Protein AF-A0A379BGL5-F1 (afdb_monomer)

InterPro domains:
  IPR001537 tRNA/rRNA methyltransferase, SpoU type [PF00588] (5-119)
  IPR004384 RNA methyltransferase TrmJ/LasT [PTHR42786] (6-168)
  IPR004384 RNA methyltransferase TrmJ/LasT [TIGR00050] (4-168)
  IPR029026 tRNA (guanine-N1-)-methyltransferase, N-terminal [G3DSA:3.40.1280.10] (1-139)
  IPR029028 Alpha/beta knot methyltransferases [SSF75217] (6-130)

Mean predicted aligned error: 10.42 Å

Structure (mmCIF, N/CA/C/O backbone):
data_AF-A0A379BGL5-F1
#
_entry.id   AF-A0A379BGL5-F1
#
loop_
_atom_site.group_PDB
_atom_site.id
_atom_site.type_symbol
_atom_site.label_atom_id
_atom_site.label_alt_id
_atom_site.label_comp_id
_atom_site.label_asym_id
_atom_site.label_entity_id
_atom_site.label_seq_id
_atom_site.pdbx_PDB_ins_code
_atom_site.Cartn_x
_atom_site.Cartn_y
_atom_site.Cartn_z
_atom_site.occupancy
_atom_site.B_iso_or_equiv
_atom_site.auth_seq_id
_atom_site.auth_comp_id
_atom_site.auth_asym_id
_atom_site.auth_atom_id
_atom_site.pdbx_PDB_model_num
ATOM 1 N N . MET A 1 1 ? -10.262 -3.778 29.803 1.00 35.12 1 MET A N 1
ATOM 2 C CA . MET A 1 1 ? -9.287 -2.687 30.013 1.00 35.12 1 MET A CA 1
ATOM 3 C C . MET A 1 1 ? -8.438 -2.575 28.755 1.00 35.12 1 MET A C 1
ATOM 5 O O . MET A 1 1 ? -7.648 -3.472 28.501 1.00 35.12 1 MET A O 1
ATOM 9 N N . HIS A 1 2 ? -8.678 -1.571 27.908 1.00 45.09 2 HIS A N 1
ATOM 10 C CA . HIS A 1 2 ? -7.809 -1.294 26.760 1.00 45.09 2 HIS A CA 1
ATOM 11 C C . HIS A 1 2 ? -6.535 -0.640 27.302 1.00 45.09 2 HIS A C 1
ATOM 13 O O . HIS A 1 2 ? -6.582 0.496 27.763 1.00 45.09 2 HIS A O 1
ATOM 19 N N . GLN A 1 3 ? -5.419 -1.372 27.327 1.00 48.62 3 GLN A N 1
ATOM 20 C CA . GLN A 1 3 ? -4.116 -0.742 27.525 1.00 48.62 3 GLN A CA 1
ATOM 21 C C . GLN A 1 3 ? -3.899 0.236 26.369 1.00 48.62 3 GLN A C 1
ATOM 23 O O . GLN A 1 3 ? -3.967 -0.172 25.209 1.00 48.62 3 GLN A O 1
ATOM 28 N N . ASN A 1 4 ? -3.642 1.505 26.688 1.00 51.00 4 ASN A N 1
ATOM 29 C CA . ASN A 1 4 ? -3.051 2.447 25.745 1.00 51.00 4 ASN A CA 1
ATOM 30 C C . ASN A 1 4 ? -1.695 1.865 25.331 1.00 51.00 4 ASN A C 1
ATOM 32 O O . ASN A 1 4 ? -0.713 2.002 26.057 1.00 51.00 4 ASN A O 1
ATOM 36 N N . LYS A 1 5 ? -1.660 1.137 24.212 1.00 66.88 5 LYS A N 1
ATOM 37 C CA . LYS A 1 5 ? -0.409 0.692 23.606 1.00 66.88 5 LYS A CA 1
ATOM 38 C C . LYS A 1 5 ? 0.292 1.937 23.093 1.00 66.88 5 LYS A C 1
ATOM 40 O O . LYS A 1 5 ? -0.191 2.563 22.159 1.00 66.88 5 LYS A O 1
ATOM 45 N N . THR A 1 6 ? 1.381 2.310 23.741 1.00 78.25 6 THR A N 1
ATOM 46 C CA . THR A 1 6 ? 2.300 3.335 23.256 1.00 78.25 6 THR A CA 1
ATOM 47 C C . THR A 1 6 ? 3.357 2.682 22.374 1.00 78.25 6 THR A C 1
ATOM 49 O O . THR A 1 6 ? 3.542 1.465 22.416 1.00 78.25 6 THR A O 1
ATOM 52 N N . VAL A 1 7 ? 4.063 3.487 21.585 1.00 85.75 7 VAL A N 1
ATOM 53 C CA . VAL A 1 7 ? 5.307 3.056 20.937 1.00 85.75 7 VAL A CA 1
ATOM 54 C C . VAL A 1 7 ? 6.286 2.602 22.023 1.00 85.75 7 VAL A C 1
ATOM 56 O O . VAL A 1 7 ? 6.525 3.347 22.974 1.00 85.75 7 VAL A O 1
ATOM 59 N N . ASP A 1 8 ? 6.816 1.386 21.900 1.00 90.88 8 ASP A N 1
ATOM 60 C CA . ASP A 1 8 ? 7.815 0.831 22.813 1.00 90.88 8 ASP A CA 1
ATOM 61 C C . ASP A 1 8 ? 9.233 0.882 22.213 1.00 90.88 8 ASP A C 1
ATOM 63 O O . ASP A 1 8 ? 9.437 1.216 21.042 1.00 90.88 8 ASP A O 1
ATOM 67 N N . GLU A 1 9 ? 10.241 0.572 23.032 1.00 91.00 9 GLU A N 1
ATOM 68 C CA . GLU A 1 9 ? 11.647 0.592 22.605 1.00 91.00 9 GLU A CA 1
ATOM 69 C C . GLU A 1 9 ? 11.942 -0.424 21.493 1.00 91.00 9 GLU A C 1
ATOM 71 O O . GLU A 1 9 ? 12.812 -0.183 20.657 1.00 91.00 9 GLU A O 1
ATOM 76 N N . GLN A 1 10 ? 11.206 -1.540 21.443 1.00 92.81 10 GLN A N 1
ATOM 77 C CA . GLN A 1 10 ? 11.381 -2.550 20.399 1.00 92.81 10 GLN A CA 1
ATOM 78 C C . GLN A 1 10 ? 10.928 -2.024 19.036 1.00 92.81 10 GLN A C 1
ATOM 80 O O . GLN A 1 10 ? 11.636 -2.217 18.048 1.00 92.81 10 GLN A O 1
ATOM 85 N N . ALA A 1 11 ? 9.794 -1.320 18.976 1.00 91.69 11 ALA A N 1
ATOM 86 C CA . ALA A 1 11 ? 9.319 -0.678 17.756 1.00 91.69 11 ALA A CA 1
ATOM 87 C C . ALA A 1 11 ? 10.322 0.361 17.230 1.00 91.69 11 ALA A C 1
ATOM 89 O O . ALA A 1 11 ? 10.574 0.410 16.028 1.00 91.69 11 ALA A O 1
ATOM 90 N N . ILE A 1 12 ? 10.937 1.144 18.123 1.00 91.12 12 ILE A N 1
ATOM 91 C CA . ILE A 1 12 ? 11.981 2.117 17.762 1.00 91.12 12 ILE A CA 1
ATOM 92 C C . ILE A 1 12 ? 13.228 1.399 17.229 1.00 91.12 12 ILE A C 1
ATOM 94 O O . ILE A 1 12 ? 13.728 1.747 16.163 1.00 91.12 12 ILE A O 1
ATOM 98 N N . ALA A 1 13 ? 13.703 0.360 17.922 1.00 92.44 13 ALA A N 1
ATOM 99 C CA . ALA A 1 13 ? 14.882 -0.395 17.501 1.00 92.44 13 ALA A CA 1
ATOM 100 C C . ALA A 1 13 ? 14.698 -1.056 16.121 1.00 92.44 13 ALA A C 1
ATOM 102 O O . ALA A 1 13 ? 15.615 -1.047 15.301 1.00 92.44 13 ALA A O 1
ATOM 103 N N . LEU A 1 14 ? 13.507 -1.598 15.843 1.00 93.81 14 LEU A N 1
ATOM 104 C CA . LEU A 1 14 ? 13.179 -2.236 14.564 1.00 93.81 14 LEU A CA 1
ATOM 105 C C . LEU A 1 14 ? 12.914 -1.240 13.425 1.00 93.81 14 LEU A C 1
ATOM 107 O O . LEU A 1 14 ? 12.950 -1.642 12.264 1.00 93.81 14 LEU A O 1
ATOM 111 N N . ALA A 1 15 ? 12.686 0.043 13.726 1.00 91.69 15 ALA A N 1
ATOM 112 C CA . ALA A 1 15 ? 12.510 1.082 12.711 1.00 91.69 15 ALA A CA 1
ATOM 113 C C . ALA A 1 15 ? 13.799 1.378 11.928 1.00 91.69 15 ALA A C 1
ATOM 115 O O . ALA A 1 15 ? 13.730 1.957 10.846 1.00 91.69 15 ALA A O 1
ATOM 116 N N . ALA A 1 16 ? 14.964 0.989 12.464 1.00 90.44 16 ALA A N 1
ATOM 117 C CA . ALA A 1 16 ? 16.260 1.030 11.784 1.00 90.44 16 ALA A CA 1
ATOM 118 C C . ALA A 1 16 ? 16.555 2.369 11.069 1.00 90.44 16 ALA A C 1
ATOM 120 O O . ALA A 1 16 ? 16.941 2.393 9.901 1.00 90.44 16 ALA A O 1
ATOM 121 N N . GLY A 1 17 ? 16.366 3.488 11.777 1.00 91.00 17 GLY A N 1
ATOM 122 C CA . GLY A 1 17 ? 16.592 4.843 11.259 1.00 91.00 17 GLY A CA 1
ATOM 123 C C . GLY A 1 17 ? 15.333 5.572 10.780 1.00 91.00 17 GLY A C 1
ATOM 124 O O . GLY A 1 17 ? 15.416 6.760 10.487 1.00 91.00 17 GLY A O 1
ATOM 125 N N . ALA A 1 18 ? 14.172 4.908 10.752 1.00 94.25 18 ALA A N 1
ATOM 126 C CA . ALA A 1 18 ? 12.858 5.528 10.533 1.00 94.25 18 ALA A CA 1
ATOM 127 C C . ALA A 1 18 ? 12.162 5.923 11.857 1.00 94.25 18 ALA A C 1
ATOM 129 O O . ALA A 1 18 ? 10.947 5.779 12.019 1.00 94.25 18 ALA A O 1
ATOM 130 N N . ASP A 1 19 ? 12.945 6.375 12.844 1.00 92.00 19 ASP A N 1
ATOM 131 C CA . ASP A 1 19 ? 12.471 6.794 14.167 1.00 92.00 19 ASP A CA 1
ATOM 132 C C . ASP A 1 19 ? 11.375 7.859 14.105 1.00 92.00 19 ASP A C 1
ATOM 134 O O . ASP A 1 19 ? 10.476 7.888 14.944 1.00 92.00 19 ASP A O 1
ATOM 138 N N . ASP A 1 20 ? 11.482 8.766 13.140 1.00 94.31 20 ASP A N 1
ATOM 139 C CA . ASP A 1 20 ? 10.550 9.858 12.907 1.00 94.31 20 ASP A CA 1
ATOM 140 C C . ASP A 1 20 ? 9.151 9.337 12.567 1.00 94.31 20 ASP A C 1
ATOM 142 O O . ASP A 1 20 ? 8.170 9.833 13.120 1.00 94.31 20 ASP A O 1
ATOM 146 N N . VAL A 1 21 ? 9.045 8.299 11.735 1.00 94.75 21 VAL A N 1
ATOM 147 C CA . VAL A 1 21 ? 7.760 7.680 11.380 1.00 94.75 21 VAL A CA 1
ATOM 148 C C . VAL A 1 21 ? 7.082 7.106 12.620 1.00 94.75 21 VAL A C 1
ATOM 150 O O . VAL A 1 21 ? 5.899 7.349 12.852 1.00 94.75 21 VAL A O 1
ATOM 153 N N . VAL A 1 22 ? 7.832 6.374 13.446 1.00 93.44 22 VAL A N 1
ATOM 154 C CA . VAL A 1 22 ? 7.272 5.733 14.641 1.00 93.44 22 VAL A CA 1
ATOM 155 C C . VAL A 1 22 ? 6.921 6.772 15.711 1.00 93.44 22 VAL A C 1
ATOM 157 O O . VAL A 1 22 ? 5.847 6.700 16.301 1.00 93.44 22 VAL A O 1
ATOM 160 N N . LYS A 1 23 ? 7.776 7.777 15.941 1.00 91.44 23 LYS A N 1
ATOM 161 C CA . LYS A 1 23 ? 7.541 8.834 16.946 1.00 91.44 23 LYS A CA 1
ATOM 162 C C . LYS A 1 23 ? 6.367 9.747 16.593 1.00 91.44 23 LYS A C 1
ATOM 164 O O . LYS A 1 23 ? 5.696 10.228 17.501 1.00 91.44 23 LYS A O 1
ATOM 169 N N . ASN A 1 24 ? 6.115 9.971 15.304 1.00 94.19 24 ASN A N 1
ATOM 170 C CA . ASN A 1 24 ? 4.985 10.771 14.827 1.00 94.19 24 ASN A CA 1
ATOM 171 C C . ASN A 1 24 ? 3.711 9.941 14.587 1.00 94.19 24 ASN A C 1
ATOM 173 O O . ASN A 1 24 ? 2.708 10.486 14.122 1.00 94.19 24 ASN A O 1
ATOM 177 N N . ALA A 1 25 ? 3.722 8.636 14.886 1.00 94.69 25 ALA A N 1
ATOM 178 C CA . ALA A 1 25 ? 2.556 7.784 14.704 1.00 94.69 25 ALA A CA 1
ATOM 179 C C . ALA A 1 25 ? 1.401 8.227 15.616 1.00 94.69 25 ALA A C 1
ATOM 181 O O . ALA A 1 25 ? 1.539 8.334 16.836 1.00 94.69 25 ALA A O 1
ATOM 182 N N . VAL A 1 26 ? 0.230 8.450 15.020 1.00 94.44 26 VAL A N 1
ATOM 183 C CA . VAL A 1 26 ? -0.985 8.819 15.751 1.00 94.44 26 VAL A CA 1
ATOM 184 C C . VAL A 1 26 ? -1.696 7.550 16.214 1.00 94.44 26 VAL A C 1
ATOM 186 O O . VAL A 1 26 ? -2.063 6.700 15.404 1.00 94.44 26 VAL A O 1
ATOM 189 N N . ILE A 1 27 ? -1.903 7.422 17.525 1.00 94.94 27 ILE A N 1
ATOM 190 C CA . ILE A 1 27 ? -2.549 6.256 18.138 1.00 94.94 27 ILE A CA 1
ATOM 191 C C . ILE A 1 27 ? -3.979 6.623 18.519 1.00 94.94 27 ILE A C 1
ATOM 193 O O . ILE A 1 27 ? -4.206 7.510 19.341 1.00 94.94 27 ILE A O 1
ATOM 197 N N . VAL A 1 28 ? -4.940 5.910 17.938 1.00 95.69 28 VAL A N 1
ATOM 198 C CA . VAL A 1 28 ? -6.372 6.114 18.174 1.00 95.69 28 VAL A CA 1
ATOM 199 C C . VAL A 1 28 ? -7.046 4.818 18.637 1.00 95.69 28 VAL A C 1
ATOM 201 O O . VAL A 1 28 ? -6.617 3.726 18.262 1.00 95.69 28 VAL A O 1
ATOM 204 N N . PRO A 1 29 ? -8.112 4.900 19.452 1.00 93.62 29 PRO A N 1
ATOM 205 C CA . PRO A 1 29 ? -8.768 3.732 20.039 1.00 93.62 29 PRO A CA 1
ATOM 206 C C . PRO A 1 29 ? -9.658 2.947 19.069 1.00 93.62 29 PRO A C 1
ATOM 208 O O . PRO A 1 29 ? -10.036 1.821 19.383 1.00 93.62 29 PRO A O 1
ATOM 211 N N . THR A 1 30 ? -10.057 3.529 17.933 1.00 95.75 30 THR A N 1
ATOM 212 C CA . THR A 1 30 ? -11.045 2.920 17.030 1.00 95.75 30 THR A CA 1
ATOM 213 C C . THR A 1 30 ? -10.650 3.069 15.569 1.00 95.75 30 THR A C 1
ATOM 215 O O . THR A 1 30 ? -10.007 4.047 15.189 1.00 95.75 30 THR A O 1
ATOM 218 N N . PHE A 1 31 ? -11.095 2.115 14.747 1.00 96.19 31 PHE A N 1
ATOM 219 C CA . PHE A 1 31 ? -10.949 2.168 13.292 1.00 96.19 31 PHE A CA 1
ATOM 220 C C . PHE A 1 31 ? -11.545 3.457 12.715 1.00 96.19 31 PHE A C 1
ATOM 222 O O . PHE A 1 31 ? -10.907 4.109 11.900 1.00 96.19 31 PHE A O 1
ATOM 229 N N . ASP A 1 32 ? -12.735 3.854 13.180 1.00 97.00 32 ASP A N 1
ATOM 230 C CA . ASP A 1 32 ? -13.442 5.028 12.652 1.00 97.00 32 ASP A CA 1
ATOM 231 C C . ASP A 1 32 ? -12.646 6.315 12.860 1.00 97.00 32 ASP A C 1
ATOM 233 O O . ASP A 1 32 ? -12.590 7.149 11.967 1.00 97.00 32 ASP A O 1
ATOM 237 N N . GLN A 1 33 ? -11.967 6.451 14.003 1.00 97.44 33 GLN A N 1
ATOM 238 C CA . GLN A 1 33 ? -11.082 7.591 14.249 1.00 97.44 33 GLN A CA 1
ATOM 239 C C . GLN A 1 33 ? -9.824 7.562 13.374 1.00 97.44 33 GLN A C 1
ATOM 241 O O . GLN A 1 33 ? -9.325 8.623 13.018 1.00 97.44 33 GLN A O 1
ATOM 246 N N . ALA A 1 34 ? -9.320 6.377 13.012 1.00 96.88 34 ALA A N 1
ATOM 247 C CA . ALA A 1 34 ? -8.108 6.238 12.202 1.00 96.88 34 ALA A CA 1
ATOM 248 C C . ALA A 1 34 ? -8.308 6.653 10.738 1.00 96.88 34 ALA A C 1
ATOM 250 O O . ALA A 1 34 ? -7.335 6.975 10.065 1.00 96.88 34 ALA A O 1
ATOM 251 N N . VAL A 1 35 ? -9.550 6.619 10.246 1.00 97.31 35 VAL A N 1
ATOM 252 C CA . VAL A 1 35 ? -9.887 6.922 8.845 1.00 97.31 35 VAL A CA 1
ATOM 253 C C . VAL A 1 35 ? -10.851 8.102 8.699 1.00 97.31 35 VAL A C 1
ATOM 255 O O . VAL A 1 35 ? -11.333 8.361 7.600 1.00 97.31 35 VAL A O 1
ATOM 258 N N . ALA A 1 36 ? -11.151 8.811 9.792 1.00 96.75 36 ALA A N 1
ATOM 259 C CA . ALA A 1 36 ? -12.196 9.837 9.844 1.00 96.75 36 ALA A CA 1
ATOM 260 C C . ALA A 1 36 ? -11.989 10.989 8.848 1.00 96.75 36 ALA A C 1
ATOM 262 O O . ALA A 1 36 ? -12.958 11.591 8.393 1.00 96.75 36 ALA A O 1
ATOM 263 N N . ASP A 1 37 ? -10.737 11.307 8.531 1.00 95.81 37 ASP A N 1
ATOM 264 C CA . ASP A 1 37 ? -10.347 12.386 7.629 1.00 95.81 37 ASP A CA 1
ATOM 265 C C . ASP A 1 37 ? -9.948 11.891 6.230 1.00 95.81 37 ASP A C 1
ATOM 267 O O . ASP A 1 37 ? -9.415 12.672 5.450 1.00 95.81 37 ASP A O 1
ATOM 271 N N . CYS A 1 38 ? -10.186 10.613 5.915 1.00 96.88 38 CYS A N 1
ATOM 272 C CA . CYS A 1 38 ? -9.809 9.990 4.650 1.00 96.88 38 CYS A CA 1
ATOM 273 C C . CYS A 1 38 ? -11.031 9.745 3.755 1.00 96.88 38 CYS A C 1
ATOM 275 O O . CYS A 1 38 ? -11.947 9.006 4.111 1.00 96.88 38 CYS A O 1
ATOM 277 N N . GLU A 1 39 ? -11.022 10.292 2.541 1.00 95.12 39 GLU A N 1
ATOM 278 C CA . GLU A 1 39 ? -12.097 10.104 1.559 1.00 95.12 39 GLU A CA 1
ATOM 279 C C . GLU A 1 39 ? -11.954 8.802 0.756 1.00 95.12 39 GLU A C 1
ATOM 281 O O . GLU A 1 39 ? -12.894 8.355 0.087 1.00 95.12 39 GLU A O 1
ATOM 286 N N . PHE A 1 40 ? -10.778 8.170 0.819 1.00 95.81 40 PHE A N 1
ATOM 287 C CA . PHE A 1 40 ? -10.494 6.919 0.128 1.00 95.81 40 PHE A CA 1
ATOM 288 C C . PHE A 1 40 ? -9.847 5.895 1.064 1.00 95.81 40 PHE A C 1
ATOM 290 O O . PHE A 1 40 ? -8.658 5.971 1.360 1.00 95.81 40 PHE A O 1
ATOM 297 N N . VAL A 1 41 ? -10.637 4.917 1.519 1.00 97.62 41 VAL A N 1
ATOM 298 C CA . VAL A 1 41 ? -10.196 3.872 2.457 1.00 97.62 41 VAL A CA 1
ATOM 299 C C . VAL A 1 41 ? -10.113 2.520 1.750 1.00 97.62 41 VAL A C 1
ATOM 301 O O . VAL A 1 41 ? -11.095 2.057 1.163 1.00 97.62 41 VAL A O 1
ATOM 304 N N . ILE A 1 42 ? -8.951 1.874 1.824 1.00 97.62 42 ILE A N 1
ATOM 305 C CA . ILE A 1 42 ? -8.660 0.574 1.213 1.00 97.62 42 ILE A CA 1
ATOM 306 C C . ILE A 1 42 ? -8.262 -0.409 2.313 1.00 97.62 42 ILE A C 1
ATOM 308 O O . ILE A 1 42 ? -7.306 -0.161 3.041 1.00 97.62 42 ILE A O 1
ATOM 312 N N . GLY A 1 43 ? -8.960 -1.536 2.430 1.00 96.50 43 GLY A N 1
ATOM 313 C CA . GLY A 1 43 ? -8.664 -2.564 3.431 1.00 96.50 43 GLY A CA 1
ATOM 314 C C . GLY A 1 43 ? -7.900 -3.738 2.832 1.00 96.50 43 GLY A C 1
ATOM 315 O O . GLY A 1 43 ? -8.275 -4.250 1.782 1.00 96.50 43 GLY A O 1
ATOM 316 N N . THR A 1 44 ? -6.845 -4.206 3.494 1.00 95.62 44 THR A N 1
ATOM 317 C CA . THR A 1 44 ? -6.083 -5.384 3.040 1.00 95.62 44 THR A CA 1
ATOM 318 C C . THR A 1 44 ? -6.675 -6.697 3.562 1.00 95.62 44 THR A C 1
ATOM 320 O O . THR A 1 44 ? -7.100 -6.798 4.714 1.00 95.62 44 THR A O 1
ATOM 323 N N . SER A 1 45 ? -6.697 -7.736 2.724 1.00 90.81 45 SER A N 1
ATOM 324 C CA . SER A 1 45 ? -7.126 -9.083 3.119 1.00 90.81 45 SER A CA 1
ATOM 325 C C . SER A 1 45 ? -6.539 -10.153 2.201 1.00 90.81 45 SER A C 1
ATOM 327 O O . SER A 1 45 ? -6.413 -9.945 0.998 1.00 90.81 45 SER A O 1
ATOM 329 N N . ALA A 1 46 ? -6.238 -11.328 2.756 1.00 83.38 46 ALA A N 1
ATOM 330 C CA . ALA A 1 46 ? -5.840 -12.522 2.001 1.00 83.38 46 ALA A CA 1
ATOM 331 C C . ALA A 1 46 ? -7.029 -13.454 1.663 1.00 83.38 46 ALA A C 1
ATOM 333 O O . ALA A 1 46 ? -6.846 -14.502 1.045 1.00 83.38 46 ALA A O 1
ATOM 334 N N . ARG A 1 47 ? -8.254 -13.135 2.116 1.00 73.75 47 ARG A N 1
ATOM 335 C CA . ARG A 1 47 ? -9.450 -13.991 1.974 1.00 73.75 47 ARG A CA 1
ATOM 336 C C . ARG A 1 47 ? -10.670 -13.152 1.611 1.00 73.75 47 ARG A C 1
ATOM 338 O O . ARG A 1 47 ? -11.197 -12.434 2.455 1.00 73.75 47 ARG A O 1
ATOM 345 N N . LEU A 1 48 ? -11.136 -13.251 0.366 1.00 66.62 48 LEU A N 1
ATOM 346 C CA . LEU A 1 48 ? -12.102 -12.288 -0.182 1.00 66.62 48 LEU A CA 1
ATOM 347 C C . LEU A 1 48 ? -13.283 -12.938 -0.926 1.00 66.62 48 LEU A C 1
ATOM 349 O O . LEU A 1 48 ? -13.734 -12.461 -1.964 1.00 66.62 48 LEU A O 1
ATOM 353 N N . ARG A 1 49 ? -13.831 -14.026 -0.368 1.00 67.00 49 ARG A N 1
ATOM 354 C CA . ARG A 1 49 ? -14.910 -14.818 -1.001 1.00 67.00 49 ARG A CA 1
ATOM 355 C C . ARG A 1 49 ? -16.199 -14.032 -1.305 1.00 67.00 49 ARG A C 1
ATOM 357 O O . ARG A 1 49 ? -16.942 -14.456 -2.179 1.00 67.00 49 ARG A O 1
ATOM 364 N N . HIS A 1 50 ? -16.454 -12.907 -0.631 1.00 70.69 50 HIS A N 1
ATOM 365 C CA . HIS A 1 50 ? -17.691 -12.120 -0.780 1.00 70.69 50 HIS A CA 1
ATOM 366 C C . HIS A 1 50 ? -17.488 -10.715 -1.374 1.00 70.69 50 HIS A C 1
ATOM 368 O O . HIS A 1 50 ? -18.447 -9.960 -1.474 1.00 70.69 50 HIS A O 1
ATOM 374 N N . LEU A 1 51 ? -16.260 -10.346 -1.760 1.00 72.06 51 LEU A N 1
ATOM 375 C CA . LEU A 1 51 ? -15.888 -8.950 -2.051 1.00 72.06 51 LEU A CA 1
ATOM 376 C C . LEU A 1 51 ? -15.390 -8.730 -3.487 1.00 72.06 51 LEU A C 1
ATOM 378 O O . LEU A 1 51 ? -14.745 -7.728 -3.771 1.00 72.06 51 LEU A O 1
ATOM 382 N N . GLN A 1 52 ? -15.703 -9.653 -4.401 1.00 72.69 52 GLN A N 1
ATOM 383 C CA . GLN A 1 52 ? -15.088 -9.726 -5.732 1.00 72.69 52 GLN A CA 1
ATOM 384 C C . GLN A 1 52 ? -15.189 -8.439 -6.565 1.00 72.69 52 GLN A C 1
ATOM 386 O O . GLN A 1 52 ? -14.255 -8.117 -7.291 1.00 72.69 52 GLN A O 1
ATOM 391 N N . SER A 1 53 ? -16.279 -7.678 -6.441 1.00 75.50 53 SER A N 1
ATOM 392 C CA . SER A 1 53 ? -16.497 -6.452 -7.222 1.00 75.50 53 SER A CA 1
ATOM 393 C C . SER A 1 53 ? -15.649 -5.254 -6.781 1.00 75.50 53 SER A C 1
ATOM 395 O O . SER A 1 53 ? -15.543 -4.285 -7.527 1.00 75.50 53 SER A O 1
ATOM 397 N N . THR A 1 54 ? -15.047 -5.297 -5.590 1.00 86.44 54 THR A N 1
ATOM 398 C CA . THR A 1 54 ? -14.232 -4.201 -5.035 1.00 86.44 54 THR A CA 1
ATOM 399 C C . THR A 1 54 ? -12.778 -4.613 -4.812 1.00 86.44 54 THR A C 1
ATOM 401 O O . THR A 1 54 ? -12.046 -3.939 -4.086 1.00 86.44 54 THR A O 1
ATOM 404 N N . LEU A 1 55 ? -12.350 -5.710 -5.443 1.00 91.38 55 LEU A N 1
ATOM 405 C CA . LEU A 1 55 ? -10.986 -6.212 -5.353 1.00 91.38 55 LEU A CA 1
ATOM 406 C C . LEU A 1 55 ? -10.006 -5.404 -6.188 1.00 91.38 55 LEU A C 1
ATOM 408 O O . LEU A 1 55 ? -10.251 -5.122 -7.358 1.00 91.38 55 LEU A O 1
ATOM 412 N N . LEU A 1 56 ? -8.864 -5.102 -5.581 1.00 94.56 56 LEU A N 1
ATOM 413 C CA . LEU A 1 56 ? -7.695 -4.542 -6.234 1.00 94.56 56 LEU A CA 1
ATOM 414 C C . LEU A 1 56 ? -6.474 -5.408 -5.923 1.00 94.56 56 LEU A C 1
ATOM 416 O O . LEU A 1 56 ? -6.298 -5.895 -4.804 1.00 94.56 56 LEU A O 1
ATOM 420 N N . GLU A 1 57 ? -5.615 -5.554 -6.922 1.00 95.44 57 GLU A N 1
ATOM 421 C CA . GLU A 1 57 ? -4.241 -6.021 -6.745 1.00 95.44 57 GLU A CA 1
ATOM 422 C C . GLU A 1 57 ? -3.308 -4.827 -6.462 1.00 95.44 57 GLU A C 1
ATOM 424 O O . GLU A 1 57 ? -3.695 -3.680 -6.720 1.00 95.44 57 GLU A O 1
ATOM 429 N N . PRO A 1 58 ? -2.079 -5.054 -5.951 1.00 97.50 58 PRO A N 1
ATOM 430 C CA . PRO A 1 58 ? -1.194 -3.989 -5.474 1.00 97.50 58 PRO A C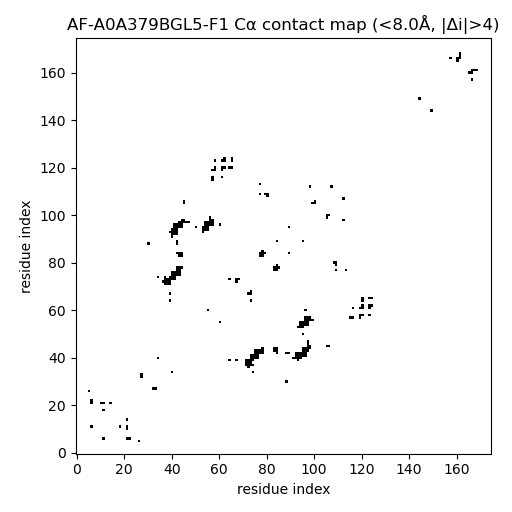A 1
ATOM 431 C C . PRO A 1 58 ? -0.952 -2.865 -6.481 1.00 97.50 58 PRO A C 1
ATOM 433 O O . PRO A 1 58 ? -1.050 -1.698 -6.109 1.00 97.50 58 PRO A O 1
ATOM 436 N N . ARG A 1 59 ? -0.732 -3.198 -7.757 1.00 97.62 59 ARG A N 1
ATOM 437 C CA . ARG A 1 59 ? -0.487 -2.208 -8.814 1.00 97.62 59 ARG A CA 1
ATOM 438 C C . ARG A 1 59 ? -1.689 -1.299 -9.062 1.00 97.62 59 ARG A C 1
ATOM 440 O O . ARG A 1 59 ? -1.586 -0.084 -8.938 1.00 97.62 59 ARG A O 1
ATOM 447 N N . ALA A 1 60 ? -2.859 -1.888 -9.313 1.00 96.88 60 ALA A N 1
ATOM 448 C CA . ALA A 1 60 ? -4.095 -1.133 -9.535 1.00 96.88 60 ALA A CA 1
ATOM 449 C C . ALA A 1 60 ? -4.512 -0.321 -8.294 1.00 96.88 60 ALA A C 1
ATOM 451 O O . ALA A 1 60 ? -5.069 0.773 -8.407 1.00 96.88 60 ALA A O 1
ATOM 452 N N . CYS A 1 61 ? -4.243 -0.853 -7.097 1.00 97.50 61 CYS A N 1
ATOM 453 C CA . CYS A 1 61 ? -4.418 -0.134 -5.841 1.00 97.50 61 CYS A CA 1
ATOM 454 C C . CYS A 1 61 ? -3.509 1.093 -5.768 1.00 97.50 61 CYS A C 1
ATOM 456 O O . CYS A 1 61 ? -3.990 2.175 -5.441 1.00 97.50 61 CYS A O 1
ATOM 458 N N . ALA A 1 62 ? -2.224 0.936 -6.084 1.00 98.12 62 ALA A N 1
ATOM 459 C CA . ALA A 1 62 ? -1.247 2.012 -6.042 1.00 98.12 62 ALA A CA 1
ATOM 460 C C . ALA A 1 62 ? -1.571 3.130 -7.039 1.00 98.12 62 ALA A C 1
ATOM 462 O O . ALA A 1 62 ? -1.619 4.292 -6.644 1.00 98.12 62 ALA A O 1
ATOM 463 N N . GLU A 1 63 ? -1.879 2.788 -8.291 1.00 97.06 63 GLU A N 1
ATOM 464 C CA . GLU A 1 63 ? -2.282 3.753 -9.324 1.00 97.06 63 GLU A CA 1
ATOM 465 C C . GLU A 1 63 ? -3.495 4.585 -8.884 1.00 97.06 63 GLU A C 1
ATOM 467 O O . GLU A 1 63 ? -3.483 5.814 -8.967 1.00 97.06 63 GLU A O 1
ATOM 472 N N . LYS A 1 64 ? -4.538 3.928 -8.352 1.00 96.44 64 LYS A N 1
ATOM 473 C CA . LYS A 1 64 ? -5.720 4.622 -7.822 1.00 96.44 64 LYS A CA 1
ATOM 474 C C . LYS A 1 64 ? -5.370 5.479 -6.609 1.00 96.44 64 LYS A C 1
ATOM 476 O O . LYS A 1 64 ? -5.780 6.633 -6.555 1.00 96.44 64 LYS A O 1
ATOM 481 N N . ALA A 1 65 ? -4.639 4.934 -5.640 1.00 97.12 65 ALA A N 1
ATOM 482 C CA . ALA A 1 65 ? -4.286 5.643 -4.415 1.00 97.12 65 ALA A CA 1
ATOM 483 C C . ALA A 1 65 ? -3.472 6.909 -4.710 1.00 97.12 65 ALA A C 1
ATOM 485 O O . ALA A 1 65 ? -3.811 7.972 -4.201 1.00 97.12 65 ALA A O 1
ATOM 486 N N . VAL A 1 66 ? -2.460 6.821 -5.575 1.00 97.00 66 VAL A N 1
ATOM 487 C CA . VAL A 1 66 ? -1.632 7.965 -5.981 1.00 97.00 66 VAL A CA 1
ATOM 488 C C . VAL A 1 66 ? -2.469 9.031 -6.694 1.00 97.00 66 VAL A C 1
ATOM 490 O O . VAL A 1 66 ? -2.375 10.207 -6.347 1.00 97.00 66 VAL A O 1
ATOM 493 N N . ALA A 1 67 ? -3.361 8.634 -7.608 1.00 95.25 67 ALA A N 1
ATOM 494 C CA . ALA A 1 67 ? -4.248 9.577 -8.288 1.00 95.25 67 ALA A CA 1
ATOM 495 C C . ALA A 1 67 ? -5.202 10.305 -7.318 1.00 95.25 67 ALA A C 1
ATOM 497 O O . ALA A 1 67 ? -5.391 11.516 -7.434 1.00 95.25 67 ALA A O 1
ATOM 498 N N . PHE A 1 68 ? -5.782 9.595 -6.341 1.00 95.38 68 PHE A N 1
ATOM 499 C CA . PHE A 1 68 ? -6.658 10.189 -5.319 1.00 95.38 68 PHE A CA 1
ATOM 500 C C . PHE A 1 68 ? -5.891 11.076 -4.329 1.00 95.38 68 PHE A C 1
ATOM 502 O O . PHE A 1 68 ? -6.392 12.134 -3.944 1.00 95.38 68 PHE A O 1
ATOM 509 N N . ALA A 1 69 ? -4.664 10.689 -3.968 1.00 96.00 69 ALA A N 1
ATOM 510 C CA . ALA A 1 69 ? -3.811 11.408 -3.022 1.00 96.00 69 ALA A CA 1
ATOM 511 C C . ALA A 1 69 ? -3.443 12.834 -3.476 1.00 96.00 69 ALA A C 1
ATOM 513 O O . ALA A 1 69 ? -2.973 13.636 -2.672 1.00 96.00 69 ALA A O 1
ATOM 514 N N . LYS A 1 70 ? -3.682 13.180 -4.748 1.00 93.94 70 LYS A N 1
ATOM 515 C CA . LYS A 1 70 ? -3.518 14.545 -5.272 1.00 93.94 70 LYS A CA 1
ATOM 516 C C . LYS A 1 70 ? -4.509 15.554 -4.695 1.00 93.94 70 LYS A C 1
ATOM 518 O O . LYS A 1 70 ? -4.202 16.741 -4.660 1.00 93.94 70 LYS A O 1
ATOM 523 N N . GLN A 1 71 ? -5.706 15.108 -4.316 1.00 95.44 71 GLN A N 1
ATOM 524 C CA . GLN A 1 71 ? -6.806 15.988 -3.890 1.00 95.44 71 GLN A CA 1
ATOM 525 C C . GLN A 1 71 ? -7.413 15.587 -2.544 1.00 95.44 71 GLN A C 1
ATOM 527 O O . GLN A 1 71 ? -8.040 16.416 -1.890 1.00 95.44 71 GLN A O 1
ATOM 532 N N . HIS A 1 72 ? -7.224 14.336 -2.134 1.00 96.12 72 HIS A N 1
ATOM 533 C CA . HIS A 1 72 ? -7.896 13.732 -0.991 1.00 96.12 72 HIS A CA 1
ATOM 534 C C . HIS A 1 72 ? -6.914 12.937 -0.138 1.00 96.12 72 HIS A C 1
ATOM 536 O O . HIS A 1 72 ? -5.860 12.514 -0.614 1.00 96.12 72 HIS A O 1
ATOM 542 N N . LYS A 1 73 ? -7.269 12.686 1.121 1.00 96.75 73 LYS A N 1
ATOM 543 C CA . LYS A 1 73 ? -6.500 11.786 1.978 1.00 96.75 73 LYS A CA 1
ATOM 544 C C . LYS A 1 73 ? -6.889 10.337 1.696 1.00 96.75 73 LYS A C 1
ATOM 546 O O . LYS A 1 73 ? -8.063 9.981 1.570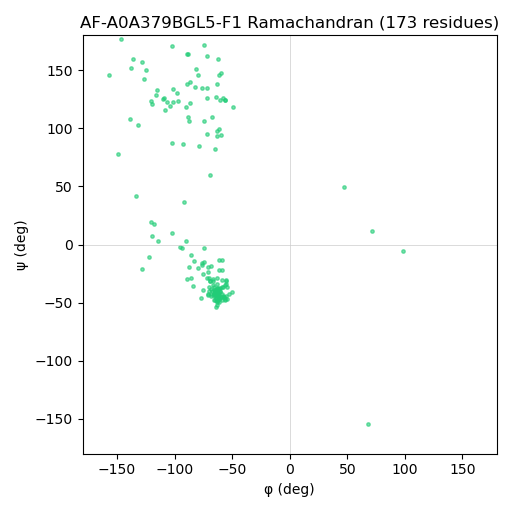 1.00 96.75 73 LYS A O 1
ATOM 551 N N . VAL A 1 74 ? -5.870 9.489 1.604 1.00 97.94 74 VAL A N 1
ATOM 552 C CA . VAL A 1 74 ? -6.010 8.060 1.317 1.00 97.94 74 VAL A CA 1
ATOM 553 C C . VAL A 1 74 ? -5.519 7.254 2.512 1.00 97.94 74 VAL A C 1
ATOM 555 O O . VAL A 1 74 ? -4.388 7.437 2.956 1.00 97.94 74 VAL A O 1
ATOM 558 N N . ALA A 1 75 ? -6.341 6.320 2.987 1.00 98.19 75 ALA A N 1
ATOM 559 C CA . ALA A 1 75 ? -5.970 5.347 4.006 1.00 98.19 75 ALA A CA 1
ATOM 560 C C . ALA A 1 75 ? -5.855 3.950 3.392 1.00 98.19 75 ALA A C 1
ATOM 562 O O . ALA A 1 75 ? -6.808 3.438 2.803 1.00 98.19 75 ALA A O 1
ATOM 563 N N . ILE A 1 76 ? -4.706 3.300 3.586 1.00 98.19 76 ILE A N 1
ATOM 564 C CA . ILE A 1 76 ? -4.544 1.864 3.339 1.00 98.19 76 ILE A CA 1
ATOM 565 C C . ILE A 1 76 ? -4.435 1.171 4.691 1.00 98.19 76 ILE A C 1
ATOM 567 O O . ILE A 1 76 ? -3.495 1.412 5.447 1.00 98.19 76 ILE A O 1
ATOM 571 N N . VAL A 1 77 ? -5.407 0.318 5.002 1.00 98.00 77 VAL A N 1
ATOM 572 C CA . VAL A 1 77 ? -5.545 -0.294 6.320 1.00 98.00 77 VAL A CA 1
ATOM 573 C C . VAL A 1 77 ? -5.032 -1.727 6.310 1.00 98.00 77 VAL A C 1
ATOM 575 O O . VAL A 1 77 ? -5.517 -2.598 5.577 1.00 98.00 77 VAL A O 1
ATOM 578 N N . PHE A 1 78 ? -4.066 -1.981 7.188 1.00 97.12 78 PHE A N 1
ATOM 579 C CA . PHE A 1 78 ? -3.511 -3.304 7.415 1.00 97.12 78 PHE A CA 1
ATOM 580 C C . PHE A 1 78 ? -4.142 -3.956 8.638 1.00 97.12 78 PHE A C 1
ATOM 582 O O . PHE A 1 78 ? -4.241 -3.360 9.710 1.00 97.12 78 PHE A O 1
ATOM 589 N N . GLY A 1 79 ? -4.596 -5.194 8.458 1.00 94.31 79 GLY A N 1
ATOM 590 C CA . GLY A 1 79 ? -5.186 -5.973 9.533 1.00 94.31 79 GLY A CA 1
ATOM 591 C C . GLY A 1 79 ? -4.158 -6.506 10.529 1.00 94.31 79 GLY A C 1
ATOM 592 O O . GLY A 1 79 ? -2.947 -6.470 10.317 1.00 94.31 79 GLY A O 1
ATOM 593 N N . ARG A 1 80 ? -4.663 -7.074 11.624 1.00 93.56 80 ARG A N 1
ATOM 594 C CA . ARG A 1 80 ? -3.836 -7.757 12.629 1.00 93.56 80 ARG A CA 1
ATOM 595 C C . ARG A 1 80 ? -3.149 -8.970 11.996 1.00 93.56 80 ARG A C 1
ATOM 597 O O . ARG A 1 80 ? -3.811 -9.737 11.310 1.00 93.56 80 ARG A O 1
ATOM 604 N N . GLU A 1 81 ? -1.876 -9.211 12.301 1.00 90.25 81 GLU A N 1
ATOM 605 C CA . GLU A 1 81 ? -1.042 -10.211 11.601 1.00 90.25 81 GLU A CA 1
ATOM 606 C C . GLU A 1 81 ? -1.674 -11.609 11.476 1.00 90.25 81 GLU A C 1
ATOM 608 O O . GLU A 1 81 ? -1.597 -12.233 10.424 1.00 90.25 81 GLU A O 1
ATOM 613 N N . ARG A 1 82 ? -2.339 -12.103 12.528 1.00 87.50 82 ARG A N 1
ATOM 614 C CA . ARG A 1 82 ? -2.918 -13.460 12.531 1.00 87.50 82 ARG A CA 1
ATOM 615 C C . ARG A 1 82 ? -4.343 -13.554 11.996 1.00 87.50 82 ARG A C 1
ATOM 617 O O . ARG A 1 82 ? -4.739 -14.618 11.533 1.00 87.50 82 ARG A O 1
ATOM 624 N N . ILE A 1 83 ? -5.137 -12.494 12.136 1.00 89.19 83 ILE A N 1
ATOM 625 C CA . ILE A 1 83 ? -6.594 -12.548 11.902 1.00 89.19 83 ILE A CA 1
ATOM 626 C C . ILE A 1 83 ? -7.081 -11.567 10.836 1.00 89.19 83 ILE A C 1
ATOM 628 O O . ILE A 1 83 ? -8.224 -11.661 10.406 1.00 89.19 83 ILE A O 1
ATOM 632 N N . GLY A 1 84 ? -6.230 -10.642 10.401 1.00 92.38 84 GLY A N 1
ATOM 633 C CA . GLY A 1 84 ? -6.573 -9.592 9.457 1.00 92.38 84 GLY A CA 1
ATOM 634 C C . GLY A 1 84 ? -7.543 -8.554 10.027 1.00 92.38 84 GLY A C 1
ATOM 635 O O . GLY A 1 84 ? -7.594 -8.289 11.240 1.00 92.38 84 GLY A O 1
ATOM 636 N N . LEU A 1 85 ? -8.280 -7.930 9.111 1.00 93.50 85 LEU A N 1
ATOM 637 C CA . LEU A 1 85 ? -9.389 -7.029 9.409 1.00 93.50 85 LEU A CA 1
ATOM 638 C C . LEU A 1 85 ? -10.647 -7.835 9.750 1.00 93.50 85 LEU A C 1
ATOM 640 O O . LEU A 1 85 ? -10.863 -8.922 9.212 1.00 93.50 85 LEU A O 1
ATOM 644 N N . THR A 1 86 ? -11.473 -7.314 10.654 1.00 92.81 86 THR A N 1
ATOM 645 C CA . THR A 1 86 ? -12.793 -7.897 10.911 1.00 92.81 86 THR A CA 1
ATOM 646 C C . THR A 1 86 ? -13.720 -7.610 9.733 1.00 92.81 86 THR A C 1
ATOM 648 O O . THR A 1 86 ? -13.493 -6.691 8.948 1.00 92.81 86 THR A O 1
ATOM 651 N N . ASN A 1 87 ? -14.815 -8.362 9.626 1.00 90.31 87 ASN A N 1
ATOM 652 C CA . ASN A 1 87 ? -15.834 -8.076 8.614 1.00 90.31 87 ASN A CA 1
ATOM 653 C C . ASN A 1 87 ? -16.408 -6.657 8.764 1.00 90.31 87 ASN A C 1
ATOM 655 O O . ASN A 1 87 ? -16.662 -6.002 7.762 1.00 90.31 87 ASN A O 1
ATOM 659 N N . GLU A 1 88 ? -16.572 -6.168 9.997 1.00 92.94 88 GLU A N 1
ATOM 660 C CA . GLU A 1 88 ? -17.051 -4.805 10.262 1.00 92.94 88 GLU A CA 1
ATOM 661 C C . GLU A 1 88 ? -16.072 -3.734 9.766 1.00 92.94 88 GLU A C 1
ATOM 663 O O . GLU A 1 88 ? -16.501 -2.724 9.220 1.00 92.94 88 GLU A O 1
ATOM 668 N N . GLU A 1 89 ? -14.764 -3.952 9.916 1.00 95.19 89 GLU A N 1
ATOM 669 C CA . GLU A 1 89 ? -13.730 -3.050 9.392 1.00 95.19 89 GLU A CA 1
ATOM 670 C C . GLU A 1 89 ? -13.659 -3.110 7.856 1.00 95.19 89 GLU A C 1
ATOM 672 O O . GLU A 1 89 ? -13.549 -2.075 7.201 1.00 95.19 89 GLU A O 1
ATOM 677 N N . LEU A 1 90 ? -13.782 -4.305 7.264 1.00 92.81 90 LEU A N 1
ATOM 678 C CA . LEU A 1 90 ? -13.821 -4.480 5.806 1.00 92.81 90 LEU A CA 1
ATOM 679 C C . LEU A 1 90 ? -15.029 -3.767 5.185 1.00 92.81 90 LEU A C 1
ATOM 681 O O . LEU A 1 90 ? -14.881 -3.068 4.191 1.00 92.81 90 LEU A O 1
ATOM 685 N N . LEU A 1 91 ? -16.211 -3.853 5.803 1.00 91.50 91 LEU A N 1
ATOM 686 C CA . LEU A 1 91 ? -17.417 -3.163 5.322 1.00 91.50 91 LEU A CA 1
ATOM 687 C C . LEU A 1 91 ? -17.282 -1.632 5.291 1.00 91.50 91 LEU A C 1
ATOM 689 O O . LEU A 1 91 ? -18.018 -0.973 4.560 1.00 91.50 91 LEU A O 1
ATOM 693 N N . LYS A 1 92 ? -16.353 -1.066 6.067 1.00 94.06 92 LYS A N 1
ATOM 694 C CA . LYS A 1 92 ? -16.046 0.371 6.077 1.00 94.06 92 LYS A CA 1
ATOM 695 C C . LYS A 1 92 ? -15.026 0.771 5.006 1.00 94.06 92 LYS A C 1
ATOM 697 O O . LYS A 1 92 ? -14.805 1.959 4.788 1.00 94.06 92 LYS A O 1
ATOM 702 N N . CYS A 1 93 ? -14.403 -0.195 4.335 1.00 94.44 93 CYS A N 1
ATOM 703 C CA . CYS A 1 93 ? -13.445 0.047 3.265 1.00 94.44 93 CYS A CA 1
ATOM 704 C C . CYS A 1 93 ? -14.160 0.128 1.911 1.00 94.44 93 CYS A C 1
ATOM 706 O O . CYS A 1 93 ? -15.035 -0.675 1.592 1.00 94.44 93 CYS A O 1
ATOM 708 N N . ARG A 1 94 ? -13.750 1.082 1.069 1.00 93.56 94 ARG A N 1
ATOM 709 C CA . ARG A 1 94 ? -14.309 1.251 -0.279 1.00 93.56 94 ARG A CA 1
ATOM 710 C C . ARG A 1 94 ? -13.793 0.191 -1.249 1.00 93.56 94 ARG A C 1
ATOM 712 O O . ARG A 1 94 ? -14.541 -0.283 -2.101 1.00 93.56 94 ARG A O 1
ATOM 719 N N . TYR A 1 95 ? -12.513 -0.144 -1.129 1.00 94.75 95 TYR A N 1
ATOM 720 C CA . TYR A 1 95 ? -11.859 -1.188 -1.909 1.00 94.75 95 TYR A CA 1
ATOM 721 C C . TYR A 1 95 ? -11.126 -2.163 -0.999 1.00 94.75 95 TYR A C 1
ATOM 723 O O . TYR A 1 95 ? -10.744 -1.833 0.126 1.00 94.75 95 TYR A O 1
ATOM 731 N N . HIS A 1 96 ? -10.910 -3.359 -1.528 1.00 95.12 96 HIS A N 1
ATOM 732 C CA . HIS A 1 96 ? -10.249 -4.448 -0.841 1.00 95.12 96 HIS A CA 1
ATOM 733 C C . HIS A 1 96 ? -9.004 -4.858 -1.607 1.00 95.12 96 HIS A C 1
ATOM 735 O O . HIS A 1 96 ? -9.076 -5.239 -2.771 1.00 95.12 96 HIS A O 1
ATOM 741 N N . LEU A 1 97 ? -7.859 -4.782 -0.947 1.00 95.31 97 LEU A N 1
ATOM 742 C CA . LEU A 1 97 ? -6.571 -5.105 -1.530 1.00 95.31 97 LEU A CA 1
ATOM 743 C C . LEU A 1 97 ? -6.178 -6.539 -1.178 1.00 95.31 97 LEU A C 1
ATOM 745 O O . LEU A 1 97 ? -6.081 -6.891 -0.000 1.00 95.31 97 LEU A O 1
ATOM 749 N N . THR A 1 98 ? -5.913 -7.351 -2.199 1.00 94.31 98 THR A N 1
ATOM 750 C CA . THR A 1 98 ? -5.303 -8.677 -2.049 1.00 94.31 98 THR A CA 1
ATOM 751 C C . THR A 1 98 ? -3.939 -8.663 -2.716 1.00 94.31 98 THR A C 1
ATOM 753 O O . THR A 1 98 ? -3.801 -8.186 -3.838 1.00 94.31 98 THR A O 1
ATOM 756 N N . ILE A 1 99 ? -2.927 -9.178 -2.023 1.00 95.38 99 ILE A N 1
ATOM 757 C CA . ILE A 1 99 ? -1.597 -9.384 -2.597 1.00 95.38 99 ILE A CA 1
ATOM 758 C C . ILE A 1 99 ? -1.586 -10.796 -3.192 1.00 95.38 99 ILE A C 1
ATOM 760 O O . ILE A 1 99 ? -1.776 -11.750 -2.431 1.00 95.38 99 ILE A O 1
ATOM 764 N N . PRO A 1 100 ? -1.377 -10.960 -4.512 1.00 94.19 100 PRO A N 1
ATOM 765 C CA . PRO A 1 100 ? -1.205 -12.278 -5.107 1.00 94.19 100 PRO A CA 1
ATOM 766 C C . PRO A 1 100 ? -0.047 -13.020 -4.435 1.00 94.19 100 PRO A C 1
ATOM 768 O O . PRO A 1 100 ? 1.073 -12.518 -4.352 1.00 94.19 100 PRO A O 1
ATOM 771 N N . ALA A 1 101 ? -0.331 -14.214 -3.928 1.00 93.12 101 ALA A N 1
ATOM 772 C CA . ALA A 1 101 ? 0.607 -15.052 -3.193 1.00 93.12 101 ALA A CA 1
ATOM 773 C C . ALA A 1 101 ? 0.315 -16.529 -3.484 1.00 93.12 101 ALA A C 1
ATOM 775 O O . ALA A 1 101 ? -0.646 -16.851 -4.186 1.00 93.12 101 ALA A O 1
ATOM 776 N N . ASN A 1 102 ? 1.133 -17.431 -2.940 1.00 93.50 102 ASN A N 1
ATOM 777 C CA . ASN A 1 102 ? 0.895 -18.866 -3.067 1.00 93.50 102 ASN A CA 1
ATOM 778 C C . ASN A 1 102 ? -0.516 -19.218 -2.534 1.00 93.50 102 ASN A C 1
ATOM 780 O O . ASN A 1 102 ? -0.795 -18.918 -1.372 1.00 93.50 102 ASN A O 1
ATOM 784 N N . PRO A 1 103 ? -1.400 -19.861 -3.324 1.00 89.00 103 PRO A N 1
ATOM 785 C CA . PRO A 1 103 ? -2.734 -20.261 -2.868 1.00 89.00 103 PRO A CA 1
ATOM 786 C C . PRO A 1 103 ? -2.734 -21.137 -1.606 1.00 89.00 103 PRO A C 1
ATOM 788 O O . PRO A 1 103 ? -3.646 -21.018 -0.787 1.00 89.00 103 PRO A O 1
ATOM 791 N N . ASP A 1 104 ? -1.698 -21.960 -1.419 1.00 91.12 104 ASP A N 1
ATOM 792 C CA . ASP A 1 104 ? -1.553 -22.840 -0.251 1.00 91.12 104 ASP A CA 1
ATOM 793 C C . ASP A 1 104 ? -1.027 -22.093 0.987 1.00 91.12 104 ASP A C 1
ATOM 795 O O . ASP A 1 104 ? -1.198 -22.539 2.123 1.00 91.12 104 ASP A O 1
ATOM 799 N N . TYR A 1 105 ? -0.394 -20.934 0.778 1.00 88.38 105 TYR A N 1
ATOM 800 C CA . TYR A 1 105 ? 0.179 -20.091 1.824 1.00 88.38 105 TYR A CA 1
ATOM 801 C C . TYR A 1 105 ? 0.126 -18.613 1.413 1.00 88.38 105 TYR A C 1
ATOM 803 O O . TYR A 1 105 ? 1.111 -18.019 0.974 1.00 88.38 105 TYR A O 1
ATOM 811 N N . SER A 1 106 ? -1.061 -18.017 1.534 1.00 88.00 106 SER A N 1
ATOM 812 C CA . SER A 1 106 ? -1.332 -16.658 1.047 1.00 88.00 106 SER A CA 1
ATOM 813 C C . SER A 1 106 ? -1.188 -15.564 2.107 1.00 88.00 106 SER A C 1
ATOM 815 O O . SER A 1 106 ? -1.373 -14.385 1.814 1.00 88.00 106 SER A O 1
ATOM 817 N N . SER A 1 107 ? -0.877 -15.932 3.353 1.00 87.38 107 SER A N 1
ATOM 818 C CA . SER A 1 107 ? -0.730 -14.975 4.451 1.00 87.38 107 SER A CA 1
ATOM 819 C C . SER A 1 107 ? 0.704 -14.467 4.519 1.00 87.38 107 SER A C 1
ATOM 821 O O . SER A 1 107 ? 1.611 -15.195 4.923 1.00 87.38 107 SER A O 1
ATOM 823 N N . LEU A 1 108 ? 0.906 -13.204 4.159 1.00 92.88 108 LEU A N 1
ATOM 824 C CA . LEU A 1 108 ? 2.183 -12.529 4.350 1.00 92.88 108 LEU A CA 1
ATOM 825 C C . LEU A 1 108 ? 2.308 -12.029 5.793 1.00 92.88 108 LEU A C 1
ATOM 827 O O . LEU A 1 108 ? 1.315 -11.677 6.432 1.00 92.88 108 LEU A O 1
ATOM 831 N N . ASN A 1 109 ? 3.543 -11.950 6.286 1.00 95.19 109 ASN A N 1
ATOM 832 C CA . ASN A 1 109 ? 3.842 -11.172 7.484 1.00 95.19 109 ASN A CA 1
ATOM 833 C C . ASN A 1 109 ? 3.459 -9.696 7.259 1.00 95.19 109 ASN A C 1
ATOM 835 O O . ASN A 1 109 ? 3.572 -9.178 6.144 1.00 95.19 109 ASN A O 1
ATOM 839 N N . LEU A 1 110 ? 3.036 -9.015 8.329 1.00 95.12 110 LEU A N 1
ATOM 840 C CA . LEU A 1 110 ? 2.545 -7.637 8.263 1.00 95.12 110 LEU A CA 1
ATOM 841 C C . LEU A 1 110 ? 3.553 -6.682 7.603 1.00 95.12 110 LEU A C 1
ATOM 843 O O . LEU A 1 110 ? 3.178 -5.935 6.702 1.00 95.12 110 LEU A O 1
ATOM 847 N N . ALA A 1 111 ? 4.829 -6.737 7.995 1.00 96.00 111 ALA A N 1
ATOM 848 C CA . ALA A 1 111 ? 5.860 -5.866 7.436 1.00 96.00 111 ALA A CA 1
ATOM 849 C C . ALA A 1 111 ? 6.110 -6.155 5.948 1.00 96.00 111 ALA A C 1
ATOM 851 O O . ALA A 1 111 ? 6.296 -5.226 5.168 1.00 96.00 111 ALA A O 1
ATOM 852 N N . MET A 1 112 ? 6.041 -7.423 5.525 1.00 97.06 112 MET A N 1
ATOM 853 C CA . MET A 1 112 ? 6.170 -7.799 4.109 1.00 97.06 112 MET A CA 1
ATOM 854 C C . MET A 1 112 ? 5.009 -7.260 3.269 1.00 97.06 112 MET A C 1
ATOM 856 O O . MET A 1 112 ? 5.228 -6.743 2.176 1.00 97.06 112 MET A O 1
ATOM 860 N N . ALA A 1 113 ? 3.779 -7.344 3.786 1.00 96.56 113 ALA A N 1
ATOM 861 C CA . ALA A 1 113 ? 2.617 -6.772 3.119 1.00 96.56 113 ALA A CA 1
ATOM 862 C C . ALA A 1 113 ? 2.764 -5.249 2.975 1.00 96.56 113 ALA A C 1
ATOM 864 O O . ALA A 1 113 ? 2.637 -4.731 1.869 1.00 96.56 113 ALA A O 1
ATOM 865 N N . VAL A 1 114 ? 3.109 -4.545 4.060 1.00 97.75 114 VAL A N 1
ATOM 866 C CA . VAL A 1 114 ? 3.358 -3.093 4.034 1.00 97.75 114 VAL A CA 1
ATOM 867 C C . VAL A 1 114 ? 4.456 -2.745 3.025 1.00 97.75 114 VAL A C 1
ATOM 869 O O . VAL A 1 114 ? 4.268 -1.850 2.206 1.00 97.75 114 VAL A O 1
ATOM 872 N N . GLN A 1 115 ? 5.564 -3.488 3.016 1.00 98.38 115 GLN A N 1
ATOM 873 C CA . GLN A 1 115 ? 6.690 -3.255 2.112 1.00 98.38 115 GLN A CA 1
ATOM 874 C C . GLN A 1 115 ? 6.293 -3.343 0.632 1.00 98.38 115 GLN A C 1
ATOM 876 O O . GLN A 1 115 ? 6.687 -2.476 -0.151 1.00 98.38 115 GLN A O 1
ATOM 881 N N . LEU A 1 116 ? 5.523 -4.365 0.242 1.00 98.31 116 LEU A N 1
ATOM 882 C CA . LEU A 1 116 ? 5.071 -4.535 -1.144 1.00 98.31 116 LEU A CA 1
ATOM 883 C C . LEU A 1 116 ? 4.134 -3.407 -1.579 1.00 98.31 116 LEU A C 1
ATOM 885 O O . LEU A 1 116 ? 4.265 -2.893 -2.688 1.00 98.31 116 LEU A O 1
ATOM 889 N N . ILE A 1 117 ? 3.221 -2.987 -0.700 1.00 98.38 117 ILE A N 1
ATOM 890 C CA . ILE A 1 117 ? 2.282 -1.910 -1.024 1.00 98.38 117 ILE A CA 1
ATOM 891 C C . ILE A 1 117 ? 2.992 -0.557 -1.096 1.00 98.38 117 ILE A C 1
ATOM 893 O O . ILE A 1 117 ? 2.774 0.188 -2.047 1.00 98.38 117 ILE A O 1
ATOM 897 N N . CYS A 1 118 ? 3.890 -0.249 -0.157 1.00 98.44 118 CYS A N 1
ATOM 898 C CA . CYS A 1 118 ? 4.707 0.966 -0.214 1.00 98.44 118 CYS A CA 1
ATOM 899 C C . CYS A 1 118 ? 5.594 1.008 -1.466 1.00 98.44 118 CYS A C 1
ATOM 901 O O . CYS A 1 118 ? 5.774 2.073 -2.059 1.00 98.44 118 CYS A O 1
ATOM 903 N N . TYR A 1 119 ? 6.128 -0.141 -1.890 1.00 98.69 119 TYR A N 1
ATOM 904 C CA . TYR A 1 119 ? 6.889 -0.243 -3.131 1.00 98.69 119 TYR A CA 1
ATOM 905 C C . TYR A 1 119 ? 6.027 0.087 -4.357 1.00 98.69 119 TYR A C 1
ATOM 907 O O . TYR A 1 119 ? 6.398 0.975 -5.121 1.00 98.69 119 TYR A O 1
ATOM 915 N N . GLU A 1 120 ? 4.864 -0.549 -4.522 1.00 98.62 120 GLU A N 1
ATOM 916 C CA . GLU A 1 120 ? 3.966 -0.272 -5.657 1.00 98.62 120 GLU A CA 1
ATOM 917 C C . GLU A 1 120 ? 3.456 1.181 -5.641 1.00 98.62 120 GLU A C 1
ATOM 919 O O . GLU A 1 120 ? 3.431 1.828 -6.686 1.00 98.62 120 GLU A O 1
ATOM 924 N N . LEU A 1 121 ? 3.161 1.756 -4.464 1.00 98.50 121 LEU A N 1
ATOM 925 C CA . LEU A 1 121 ? 2.838 3.186 -4.327 1.00 98.50 121 LEU A CA 1
ATOM 926 C C . LEU A 1 121 ? 3.961 4.080 -4.853 1.00 98.50 121 LEU A C 1
ATOM 928 O O . LEU A 1 121 ? 3.707 5.036 -5.586 1.00 98.50 121 LEU A O 1
ATOM 932 N N . ARG A 1 122 ? 5.214 3.767 -4.508 1.00 98.19 122 ARG A N 1
ATOM 933 C CA . ARG A 1 122 ? 6.366 4.517 -5.006 1.00 98.19 122 ARG A CA 1
ATOM 934 C C . ARG A 1 122 ? 6.539 4.355 -6.513 1.00 98.19 122 ARG A C 1
ATOM 936 O O . ARG A 1 122 ? 6.862 5.342 -7.168 1.00 98.19 122 ARG A O 1
ATOM 943 N N . MET A 1 123 ? 6.324 3.161 -7.060 1.00 98.12 123 MET A N 1
ATOM 944 C CA . MET A 1 123 ? 6.397 2.928 -8.505 1.00 98.12 123 MET A CA 1
ATOM 945 C C . MET A 1 123 ? 5.336 3.737 -9.253 1.00 98.12 123 MET A C 1
ATOM 947 O O . MET A 1 123 ? 5.693 4.492 -10.154 1.00 98.12 123 MET A O 1
ATOM 951 N N . ALA A 1 124 ? 4.077 3.680 -8.814 1.00 97.25 124 ALA A N 1
ATOM 952 C CA . ALA A 1 124 ? 2.988 4.463 -9.395 1.00 97.25 124 ALA A CA 1
ATOM 953 C C . ALA A 1 124 ? 3.259 5.976 -9.315 1.00 97.25 124 ALA A C 1
ATOM 955 O O . ALA A 1 124 ? 3.081 6.696 -10.297 1.00 97.25 124 ALA A O 1
ATOM 956 N N . TRP A 1 125 ? 3.767 6.460 -8.176 1.00 96.31 125 TRP A N 1
ATOM 957 C CA . TRP A 1 125 ? 4.159 7.862 -8.023 1.00 96.31 125 TRP A CA 1
ATOM 958 C C . TRP A 1 125 ? 5.297 8.246 -8.978 1.00 96.31 125 TRP A C 1
ATOM 960 O O . TRP A 1 125 ? 5.224 9.278 -9.642 1.00 96.31 125 TRP A O 1
ATOM 970 N N . LEU A 1 126 ? 6.342 7.422 -9.101 1.00 95.44 126 LEU A N 1
ATOM 971 C CA . LEU A 1 126 ? 7.456 7.686 -10.016 1.00 95.44 126 LEU A CA 1
ATOM 972 C C . LEU A 1 126 ? 7.013 7.691 -11.481 1.00 95.44 126 LEU A C 1
ATOM 974 O O . LEU A 1 126 ? 7.481 8.530 -12.242 1.00 95.44 126 LEU A O 1
ATOM 978 N N . GLU A 1 127 ? 6.134 6.778 -11.888 1.00 93.00 127 GLU A N 1
ATOM 979 C CA . GLU A 1 127 ? 5.584 6.743 -13.246 1.00 93.00 127 GLU A CA 1
ATOM 980 C C . GLU A 1 127 ? 4.741 7.977 -13.555 1.00 93.00 127 GLU A C 1
ATOM 982 O O . GLU A 1 127 ? 4.846 8.541 -14.642 1.00 93.00 127 GLU A O 1
ATOM 987 N N . GLU A 1 128 ? 3.947 8.441 -12.592 1.00 88.75 128 GLU A N 1
ATOM 988 C CA . GLU A 1 128 ? 3.160 9.655 -12.758 1.00 88.75 128 GLU A CA 1
ATOM 989 C C . GLU A 1 128 ? 4.045 10.902 -12.898 1.00 88.75 128 GLU A C 1
ATOM 991 O O . GLU A 1 128 ? 3.817 11.703 -13.799 1.00 88.75 128 GLU A O 1
ATOM 996 N N . ASN A 1 129 ? 5.108 11.019 -12.095 1.00 85.19 129 ASN A N 1
ATOM 997 C CA . ASN A 1 129 ? 6.069 12.125 -12.205 1.00 85.19 129 ASN A CA 1
ATOM 998 C C . ASN A 1 129 ? 6.952 12.015 -13.459 1.00 85.19 129 ASN A C 1
ATOM 1000 O O . ASN A 1 129 ? 7.399 13.024 -13.999 1.00 85.19 129 ASN A O 1
ATOM 1004 N N . LYS A 1 130 ? 7.210 10.797 -13.954 1.00 81.88 130 LYS A N 1
ATOM 1005 C CA . LYS A 1 130 ? 7.910 10.599 -15.227 1.00 81.88 130 LYS A CA 1
ATOM 1006 C C . LYS A 1 130 ? 7.092 11.092 -16.405 1.00 81.88 130 LYS A C 1
ATOM 1008 O O . LYS A 1 130 ? 7.706 11.607 -17.322 1.00 81.88 130 LYS A O 1
ATOM 1013 N N . LYS A 1 131 ? 5.758 10.986 -16.401 1.00 66.94 131 LYS A N 1
ATOM 1014 C CA . LYS A 1 131 ? 4.930 11.513 -17.505 1.00 66.94 131 LYS A CA 1
ATOM 1015 C C . LYS A 1 131 ? 5.153 13.013 -17.724 1.00 66.94 131 LYS A C 1
ATOM 1017 O O . LYS A 1 131 ? 5.225 13.439 -18.872 1.00 66.94 131 LYS A O 1
ATOM 1022 N N . ASP A 1 132 ? 5.363 13.776 -16.652 1.00 60.00 132 ASP A N 1
ATOM 1023 C CA . ASP A 1 132 ? 5.689 15.205 -16.741 1.00 60.00 132 ASP A CA 1
ATOM 1024 C C . ASP A 1 132 ? 7.092 15.457 -17.325 1.00 60.00 132 ASP A C 1
ATOM 1026 O O . ASP A 1 132 ? 7.308 16.440 -18.032 1.00 60.00 132 ASP A O 1
ATOM 1030 N N . VAL A 1 133 ? 8.045 14.550 -17.087 1.00 58.22 133 VAL A N 1
ATOM 1031 C CA . VAL A 1 133 ? 9.419 14.635 -17.619 1.00 58.22 133 VAL A CA 1
ATOM 1032 C C . VAL A 1 133 ? 9.520 14.071 -19.043 1.00 58.22 133 VAL A C 1
ATOM 1034 O O . VAL A 1 133 ? 10.251 14.613 -19.867 1.00 58.22 133 VAL A O 1
ATOM 1037 N N . ASP A 1 134 ? 8.778 13.021 -19.381 1.00 52.84 134 ASP A N 1
ATOM 1038 C CA . ASP A 1 134 ? 8.845 12.325 -20.671 1.00 52.84 134 ASP A CA 1
ATOM 1039 C C . ASP A 1 134 ? 8.164 13.131 -21.791 1.00 52.84 134 ASP A C 1
ATOM 1041 O O . ASP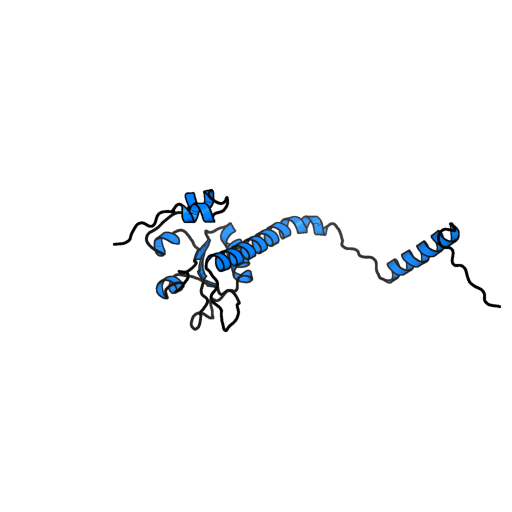 A 1 134 ? 8.593 13.096 -22.942 1.00 52.84 134 ASP A O 1
ATOM 1045 N N . LEU A 1 135 ? 7.204 14.001 -21.448 1.00 55.44 135 LEU A N 1
ATOM 1046 C CA . LEU A 1 135 ? 6.738 15.069 -22.343 1.00 55.44 135 LEU A CA 1
ATOM 1047 C C . LEU A 1 135 ? 7.896 15.970 -22.821 1.00 55.44 135 LEU A C 1
ATOM 1049 O O . LEU A 1 135 ? 7.858 16.446 -23.951 1.00 55.44 135 LEU A O 1
ATOM 1053 N N . SER A 1 136 ? 8.951 16.154 -22.015 1.00 54.12 136 SER A N 1
ATOM 1054 C CA . SER A 1 136 ? 10.154 16.906 -22.411 1.00 54.12 136 SER A CA 1
ATOM 1055 C C . SER A 1 136 ? 11.195 16.061 -23.165 1.00 54.12 136 SER A C 1
ATOM 1057 O O . SER A 1 136 ? 11.904 16.587 -24.024 1.00 54.12 136 SER A O 1
ATOM 1059 N N . LEU A 1 137 ? 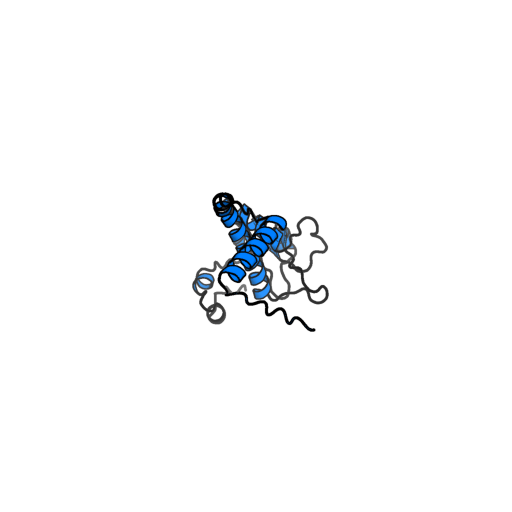11.266 14.748 -22.903 1.00 51.81 137 LEU A N 1
ATOM 1060 C CA . LEU A 1 137 ? 12.219 13.820 -23.536 1.00 51.81 137 LEU A CA 1
ATOM 1061 C C . LEU A 1 137 ? 11.716 13.219 -24.852 1.00 51.81 137 LEU A C 1
ATOM 1063 O O . LEU A 1 137 ? 12.537 12.819 -25.671 1.00 51.81 137 LEU A O 1
ATOM 1067 N N . SER A 1 138 ? 10.405 13.235 -25.105 1.00 53.22 138 SER A N 1
ATOM 1068 C CA . SER A 1 138 ? 9.810 12.881 -26.403 1.00 53.22 138 SER A CA 1
ATOM 1069 C C . SER A 1 138 ? 10.314 13.750 -27.570 1.00 53.22 138 SER A C 1
ATOM 1071 O O . SER A 1 138 ? 10.152 13.379 -28.729 1.00 53.22 138 SER A O 1
ATOM 1073 N N . SER A 1 139 ? 10.986 14.868 -27.264 1.00 52.94 139 SER A N 1
ATOM 1074 C CA . SER A 1 139 ? 11.727 15.716 -28.210 1.00 52.94 139 SER A CA 1
ATOM 1075 C C . SER A 1 139 ? 13.017 15.076 -28.739 1.00 52.94 139 SER A C 1
ATOM 1077 O O . SER A 1 139 ? 13.557 15.530 -29.745 1.00 52.94 139 SER A O 1
ATOM 1079 N N . ILE A 1 140 ? 13.557 14.066 -28.050 1.00 57.22 140 ILE A N 1
ATOM 1080 C CA . ILE A 1 140 ? 14.681 13.268 -28.537 1.00 57.22 140 ILE A CA 1
ATOM 1081 C C . ILE A 1 140 ? 14.055 12.080 -29.257 1.00 57.22 140 ILE A C 1
ATOM 1083 O O . ILE A 1 140 ? 13.793 11.036 -28.662 1.00 57.22 140 ILE A O 1
ATOM 1087 N N . GLU A 1 141 ? 13.742 12.275 -30.536 1.00 59.81 141 GLU A N 1
ATOM 1088 C CA . GLU A 1 141 ? 13.276 11.205 -31.409 1.00 59.81 141 GLU A CA 1
ATOM 1089 C C . GLU A 1 141 ? 14.216 9.997 -31.276 1.00 59.81 141 GLU A C 1
ATOM 1091 O O . GLU A 1 141 ? 15.407 10.070 -31.586 1.00 59.81 141 GLU A O 1
ATOM 1096 N N . ASN A 1 142 ? 13.671 8.868 -30.817 1.00 60.97 142 ASN A N 1
ATOM 1097 C CA . ASN A 1 142 ? 14.293 7.547 -30.903 1.00 60.97 142 ASN A CA 1
ATOM 1098 C C . ASN A 1 142 ? 14.325 7.092 -32.373 1.00 60.97 142 ASN A C 1
ATOM 1100 O O . ASN A 1 142 ? 13.739 6.076 -32.749 1.00 60.97 142 ASN A O 1
ATOM 1104 N N . THR A 1 143 ? 14.984 7.866 -33.231 1.00 73.00 143 THR A N 1
ATOM 1105 C CA . THR A 1 143 ? 15.243 7.481 -34.613 1.00 73.00 143 THR A CA 1
ATOM 1106 C C . THR A 1 143 ? 16.417 6.519 -34.593 1.00 73.00 143 THR A C 1
ATOM 1108 O O . THR A 1 143 ? 17.581 6.897 -34.718 1.00 73.00 143 THR A O 1
ATOM 1111 N N . TYR A 1 144 ? 16.104 5.249 -34.358 1.00 77.44 144 TYR A N 1
ATOM 1112 C CA . TYR A 1 144 ? 17.059 4.176 -34.567 1.00 77.44 144 TYR A CA 1
ATOM 1113 C C . TYR A 1 144 ? 17.255 3.979 -36.075 1.00 77.44 144 TYR A C 1
ATOM 1115 O O . TYR A 1 144 ? 16.263 3.949 -36.809 1.00 77.44 144 TYR A O 1
ATOM 1123 N N . PRO A 1 145 ? 18.504 3.835 -36.552 1.00 85.38 145 PRO A N 1
ATOM 1124 C CA . PRO A 1 145 ? 18.747 3.529 -37.952 1.00 85.38 145 PRO A CA 1
ATOM 1125 C C . PRO A 1 145 ? 18.109 2.186 -38.311 1.00 85.38 145 PRO A C 1
ATOM 1127 O O . PRO A 1 145 ? 18.065 1.247 -37.509 1.00 85.38 145 PRO A O 1
ATOM 1130 N N . THR A 1 146 ? 17.635 2.085 -39.543 1.00 89.62 146 THR A N 1
ATOM 1131 C CA . THR A 1 146 ? 17.177 0.824 -40.119 1.00 89.62 146 THR A CA 1
ATOM 1132 C C . THR A 1 146 ? 18.327 -0.186 -40.192 1.00 89.62 146 THR A C 1
ATOM 1134 O O . THR A 1 146 ? 19.509 0.169 -40.211 1.00 89.62 146 THR A O 1
ATOM 1137 N N . ALA A 1 147 ? 17.991 -1.475 -40.296 1.00 92.00 147 ALA A N 1
ATOM 1138 C CA . ALA A 1 147 ? 18.993 -2.526 -40.477 1.00 92.00 147 ALA A CA 1
ATOM 1139 C C . ALA A 1 147 ? 19.877 -2.284 -41.718 1.00 92.00 147 ALA A C 1
ATOM 1141 O O . ALA A 1 147 ? 21.077 -2.538 -41.671 1.00 92.00 147 ALA A O 1
ATOM 1142 N N . GLN A 1 148 ? 19.305 -1.726 -42.792 1.00 92.06 148 GLN A N 1
ATOM 1143 C CA . GLN A 1 148 ? 20.029 -1.396 -44.020 1.00 92.06 148 GLN A CA 1
ATOM 1144 C C . GLN A 1 148 ? 21.039 -0.257 -43.815 1.00 92.06 148 GLN A C 1
ATOM 1146 O O . GLN A 1 148 ? 22.149 -0.314 -44.339 1.00 92.06 148 GLN A O 1
ATOM 1151 N N . GLU A 1 149 ? 20.684 0.772 -43.045 1.00 93.56 149 GLU A N 1
ATOM 1152 C CA . GLU A 1 149 ? 21.594 1.878 -42.721 1.00 93.56 149 GLU A CA 1
ATOM 1153 C C . GLU A 1 149 ? 22.742 1.415 -41.818 1.00 93.56 149 GLU A C 1
ATOM 1155 O O . GLU A 1 149 ? 23.887 1.818 -42.027 1.00 93.56 149 GLU A O 1
ATOM 1160 N N . LEU A 1 150 ? 22.462 0.518 -40.866 1.00 94.88 150 LEU A N 1
ATOM 1161 C CA . LEU A 1 150 ? 23.492 -0.123 -40.045 1.00 94.88 150 LEU A CA 1
ATOM 1162 C C . LEU A 1 150 ? 24.429 -0.995 -40.885 1.00 94.88 150 LEU A C 1
ATOM 1164 O O .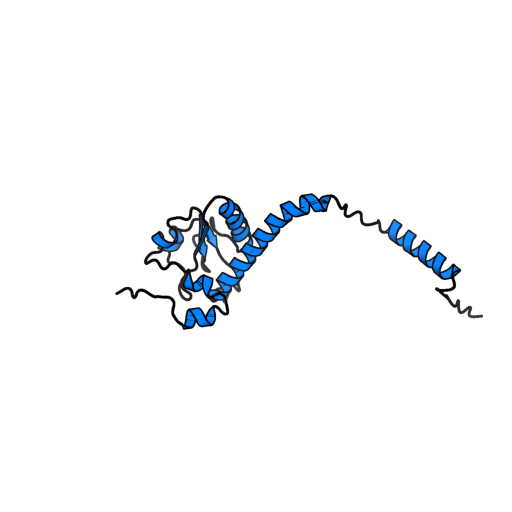 LEU A 1 150 ? 25.644 -0.912 -40.727 1.00 94.88 150 LEU A O 1
ATOM 1168 N N . GLU A 1 151 ? 23.891 -1.795 -41.803 1.00 94.81 151 GLU A N 1
ATOM 1169 C CA . GLU A 1 151 ? 24.695 -2.627 -42.702 1.00 94.81 151 GLU A CA 1
ATOM 1170 C C . GLU A 1 151 ? 25.570 -1.770 -43.626 1.00 94.81 151 GLU A C 1
ATOM 1172 O O . GLU A 1 151 ? 26.764 -2.038 -43.780 1.00 94.81 151 GLU A O 1
ATOM 1177 N N . TYR A 1 152 ? 25.019 -0.679 -44.165 1.00 95.19 152 TYR A N 1
ATOM 1178 C CA . TYR A 1 152 ? 25.787 0.292 -44.938 1.00 95.19 152 TYR A CA 1
ATOM 1179 C C . TYR A 1 152 ? 26.901 0.936 -44.103 1.00 95.19 152 TYR A C 1
ATOM 1181 O O . TYR A 1 152 ? 28.039 1.038 -44.569 1.00 95.19 152 TYR A O 1
ATOM 1189 N N . PHE A 1 153 ? 26.605 1.332 -42.861 1.00 95.81 153 PHE A N 1
ATOM 1190 C CA . PHE A 1 153 ? 27.592 1.873 -41.929 1.00 95.81 153 PHE A CA 1
ATOM 1191 C C . PHE A 1 153 ? 28.724 0.872 -41.662 1.00 95.81 153 PHE A C 1
ATOM 1193 O O . PHE A 1 153 ? 29.897 1.238 -41.778 1.00 95.81 153 PHE A O 1
ATOM 1200 N N . PHE A 1 154 ? 28.401 -0.391 -41.370 1.00 95.56 154 PHE A N 1
ATOM 1201 C CA . PHE A 1 154 ? 29.403 -1.432 -41.133 1.00 95.56 154 PHE A CA 1
ATOM 1202 C C . PHE A 1 154 ? 30.256 -1.701 -42.375 1.00 95.56 154 PHE A C 1
ATOM 1204 O O . PHE A 1 154 ? 31.482 -1.655 -42.282 1.00 95.56 154 PHE A O 1
ATOM 1211 N N . ALA A 1 155 ? 29.640 -1.880 -43.546 1.00 92.62 155 ALA A N 1
ATOM 1212 C CA . ALA A 1 155 ? 30.359 -2.128 -44.7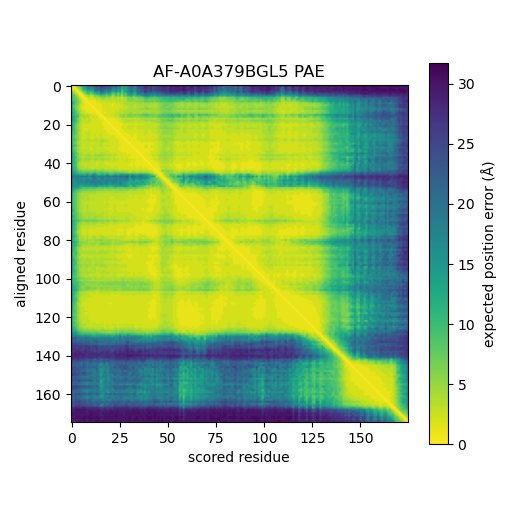94 1.00 92.62 155 ALA A CA 1
ATOM 1213 C C . ALA A 1 155 ? 31.260 -0.947 -45.198 1.00 92.62 155 ALA A C 1
ATOM 1215 O O . ALA A 1 155 ? 32.369 -1.134 -45.707 1.00 92.62 155 ALA A O 1
ATOM 1216 N N . HIS A 1 156 ? 30.803 0.290 -44.982 1.00 93.81 156 HIS A N 1
ATOM 1217 C CA . HIS A 1 156 ? 31.608 1.479 -45.251 1.00 93.81 156 HIS A CA 1
ATOM 1218 C C . HIS A 1 156 ? 32.793 1.596 -44.284 1.00 93.81 156 HIS A C 1
ATOM 1220 O O . HIS A 1 156 ? 33.917 1.861 -44.713 1.00 93.81 156 HIS A O 1
ATOM 1226 N N . THR A 1 157 ? 32.550 1.354 -42.997 1.00 95.00 157 THR A N 1
ATOM 1227 C CA . THR A 1 157 ? 33.565 1.415 -41.942 1.00 95.00 157 THR A CA 1
ATOM 1228 C C . THR A 1 157 ? 34.635 0.349 -42.156 1.00 95.00 157 THR A C 1
ATOM 1230 O O . THR A 1 157 ?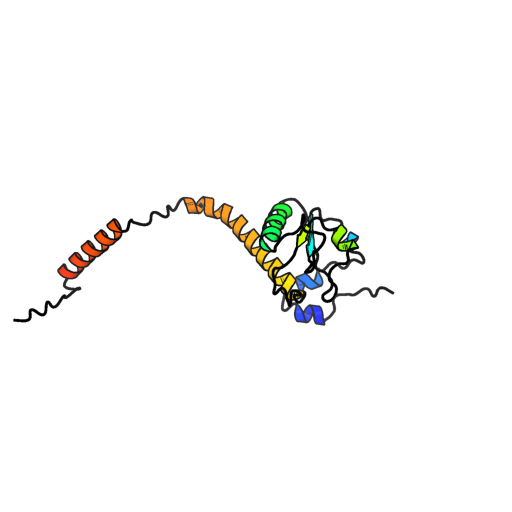 35.825 0.659 -42.132 1.00 95.00 157 THR A O 1
ATOM 1233 N N . GLU A 1 158 ? 34.237 -0.888 -42.461 1.00 92.75 158 GLU A N 1
ATOM 1234 C CA . GLU A 1 158 ? 35.160 -1.982 -42.763 1.00 92.75 158 GLU A CA 1
ATOM 1235 C C . GLU A 1 158 ? 36.096 -1.623 -43.924 1.00 92.75 158 GLU A C 1
ATOM 1237 O O . GLU A 1 158 ? 37.315 -1.752 -43.797 1.00 92.75 158 GLU A O 1
ATOM 1242 N N . ARG A 1 159 ? 35.551 -1.086 -45.023 1.00 90.81 159 ARG A N 1
ATOM 1243 C CA . ARG A 1 159 ? 36.350 -0.650 -46.177 1.00 90.81 159 ARG A CA 1
ATOM 1244 C C . ARG A 1 159 ? 37.388 0.404 -45.790 1.00 90.81 159 ARG A C 1
ATOM 1246 O O . ARG A 1 159 ? 38.537 0.316 -46.218 1.00 90.81 159 ARG A O 1
ATOM 1253 N N . LEU A 1 160 ? 36.999 1.391 -44.983 1.00 94.31 160 LEU A N 1
ATOM 1254 C CA . LEU A 1 160 ? 37.896 2.458 -44.537 1.00 94.31 160 LEU A CA 1
ATOM 1255 C C . LEU A 1 160 ? 39.024 1.909 -43.651 1.00 94.31 160 LEU A C 1
ATOM 1257 O O . LEU A 1 160 ? 40.193 2.230 -43.859 1.00 94.31 160 LEU A O 1
ATOM 1261 N N . TYR A 1 161 ? 38.709 1.015 -42.715 1.00 93.75 161 TYR A N 1
ATOM 1262 C CA . TYR A 1 161 ? 39.721 0.390 -41.862 1.00 93.75 161 TYR A CA 1
ATOM 1263 C C . TYR A 1 161 ? 40.633 -0.598 -42.609 1.00 93.75 161 TYR A C 1
ATOM 1265 O O . TYR A 1 161 ? 41.798 -0.747 -42.232 1.00 93.75 161 TYR A O 1
ATOM 1273 N N . GLN A 1 162 ? 40.156 -1.238 -43.679 1.00 90.56 162 GLN A N 1
ATOM 1274 C CA . GLN A 1 162 ? 41.011 -2.003 -44.594 1.00 90.56 162 GLN A CA 1
ATOM 1275 C C . GLN A 1 162 ? 41.982 -1.079 -45.346 1.00 90.56 162 GLN A C 1
ATOM 1277 O O . GLN A 1 162 ? 43.176 -1.367 -45.409 1.00 90.56 162 GLN A O 1
ATOM 1282 N N . GLN A 1 163 ? 41.508 0.063 -45.860 1.00 91.06 163 GLN A N 1
ATOM 1283 C CA . GLN A 1 163 ? 42.351 1.047 -46.559 1.00 91.06 163 GLN A CA 1
ATOM 1284 C C . GLN A 1 163 ? 43.430 1.657 -45.659 1.00 91.06 163 GLN A C 1
ATOM 1286 O O . GLN A 1 163 ? 44.554 1.875 -46.104 1.00 91.06 163 GLN A O 1
ATOM 1291 N N . LEU A 1 164 ? 43.110 1.896 -44.387 1.00 92.81 164 LEU A N 1
ATOM 1292 C CA . LEU A 1 164 ? 44.069 2.374 -43.389 1.00 92.81 164 LEU A CA 1
ATOM 1293 C C . LEU A 1 164 ? 45.051 1.283 -42.921 1.00 92.81 164 LEU A C 1
ATOM 1295 O O . LEU A 1 164 ? 45.928 1.562 -42.106 1.00 92.81 164 LEU A O 1
ATOM 1299 N N . GLY A 1 165 ? 44.911 0.042 -43.401 1.00 87.19 165 GLY A N 1
ATOM 1300 C CA . GLY A 1 165 ? 45.765 -1.086 -43.022 1.00 87.19 165 GLY A CA 1
ATOM 1301 C C . GLY A 1 165 ? 45.540 -1.599 -41.595 1.00 87.19 165 GLY A C 1
ATOM 1302 O O . GLY A 1 165 ? 46.346 -2.387 -41.095 1.00 87.19 165 GLY A O 1
ATOM 1303 N N . PHE A 1 166 ? 44.459 -1.160 -40.942 1.00 89.56 166 PHE A N 1
ATOM 1304 C CA . PHE A 1 166 ? 44.069 -1.594 -39.601 1.00 89.56 166 PHE A CA 1
ATOM 1305 C C . PHE A 1 166 ? 43.425 -2.985 -39.636 1.00 89.56 166 PHE A C 1
ATOM 1307 O O . PHE A 1 166 ? 43.804 -3.8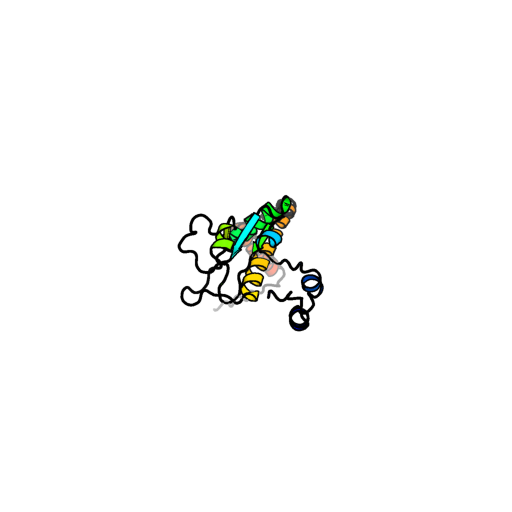64 -38.866 1.00 89.56 166 PHE A O 1
ATOM 1314 N N . ILE A 1 167 ? 42.495 -3.213 -40.571 1.00 85.50 167 ILE A N 1
ATOM 1315 C CA . ILE A 1 167 ? 41.955 -4.550 -40.845 1.00 85.50 167 ILE A CA 1
ATOM 1316 C C . ILE A 1 167 ? 42.863 -5.226 -41.872 1.00 85.50 167 ILE A C 1
ATOM 1318 O O . ILE A 1 167 ? 42.842 -4.899 -43.057 1.00 85.50 167 ILE A O 1
ATOM 1322 N N . GLN A 1 168 ? 43.654 -6.192 -41.414 1.00 78.25 168 GLN A N 1
ATOM 1323 C CA . GLN A 1 168 ? 44.516 -7.005 -42.269 1.00 78.25 168 GLN A CA 1
ATOM 1324 C C . GLN A 1 168 ? 43.867 -8.368 -42.490 1.00 78.25 168 GLN A C 1
ATOM 1326 O O . GLN A 1 168 ? 44.140 -9.329 -41.768 1.00 78.25 168 GLN A O 1
ATOM 1331 N N . ILE A 1 169 ? 43.005 -8.474 -43.501 1.00 65.19 169 ILE A N 1
ATOM 1332 C CA . ILE A 1 169 ? 42.566 -9.790 -43.967 1.00 65.19 169 ILE A CA 1
ATOM 1333 C C . ILE A 1 169 ? 43.758 -10.411 -44.697 1.00 65.19 169 ILE A C 1
ATOM 1335 O O . ILE A 1 169 ? 43.990 -10.156 -45.878 1.00 65.19 169 ILE A O 1
ATOM 1339 N N . LYS A 1 170 ? 44.547 -11.228 -43.990 1.00 55.12 170 LYS A N 1
ATOM 1340 C CA . LYS A 1 170 ? 45.444 -12.185 -44.642 1.00 55.12 170 LYS A CA 1
ATOM 1341 C C . LYS A 1 170 ? 44.563 -13.166 -45.403 1.00 55.12 170 LYS A C 1
ATOM 1343 O O . LYS A 1 170 ? 44.109 -14.161 -44.842 1.00 55.12 170 LYS A O 1
ATOM 1348 N N . VAL A 1 171 ? 44.326 -12.892 -46.682 1.00 50.69 171 VAL A N 1
ATOM 1349 C CA . VAL A 1 171 ? 43.879 -13.927 -47.608 1.00 50.69 171 VAL A CA 1
ATOM 1350 C C . VAL A 1 171 ? 45.023 -14.933 -47.667 1.00 50.69 171 VAL A C 1
ATOM 1352 O O . VAL A 1 171 ? 46.033 -14.726 -48.336 1.00 50.69 171 VAL A O 1
ATOM 1355 N N . LEU A 1 172 ? 44.905 -16.007 -46.888 1.00 46.25 172 LEU A N 1
ATOM 1356 C CA . LEU A 1 172 ? 45.655 -17.232 -47.113 1.00 46.25 172 LEU A CA 1
ATOM 1357 C C . LEU A 1 172 ? 45.163 -17.792 -48.451 1.00 46.25 172 LEU A C 1
ATOM 1359 O O . LEU A 1 172 ? 44.291 -18.659 -48.485 1.00 46.25 172 LEU A O 1
ATOM 1363 N N . CYS A 1 173 ? 45.694 -17.270 -49.559 1.00 37.91 173 CYS A N 1
ATOM 1364 C CA . CYS A 1 173 ? 45.642 -17.960 -50.837 1.00 37.91 173 CYS A CA 1
ATOM 1365 C C . CYS A 1 173 ? 46.405 -19.273 -50.648 1.00 37.91 173 CYS A C 1
ATOM 1367 O O . CYS A 1 173 ? 47.635 -19.300 -50.614 1.00 37.91 173 CYS A O 1
ATOM 1369 N N . LYS A 1 174 ? 45.658 -20.360 -50.439 1.00 41.69 174 LYS A N 1
ATOM 1370 C CA . LYS A 1 174 ? 46.152 -21.700 -50.720 1.00 41.69 174 LYS A CA 1
ATOM 1371 C C . LYS A 1 174 ? 46.208 -21.864 -52.239 1.00 41.69 174 LYS A C 1
ATOM 1373 O O . LYS A 1 174 ? 45.172 -21.728 -52.888 1.00 41.69 174 LYS A O 1
ATOM 1378 N N . ASN A 1 175 ? 47.404 -22.255 -52.681 1.00 38.09 175 ASN A N 1
ATOM 1379 C CA . ASN A 1 175 ? 47.847 -22.734 -53.996 1.00 38.09 175 ASN A CA 1
ATOM 1380 C C . ASN A 1 175 ? 48.206 -21.663 -55.024 1.00 38.09 175 ASN A C 1
ATOM 1382 O O . ASN A 1 175 ? 47.292 -21.075 -55.635 1.00 38.09 175 ASN A O 1
#

Organism: Avibacterium avium (NCBI:txid751)

Nearest PDB structures (foldseek):
  4cne-assembly1_B  TM=9.769E-01  e=1.124E-13  Escherichia coli K-12
  4cne-assembly1_A  TM=9.685E-01  e=6.562E-14  Escherichia coli K-12
  4xbo-assembly1_A  TM=7.690E-01  e=6.755E-16  Escherichia coli K-12
  4xbo-assembly1_B  TM=7.584E-01  e=3.633E-15  Escherichia coli K-12
  4cnd-assembly1_B  TM=9.621E-01  e=9.684E-13  Escherichia coli K-12

Foldseek 3Di:
DDPQDADDPVNCVVCVPVNVCRVPDDDDDDLCVVCVQFPAEEFEDQDQPPAVVQEDELQRVLLVQLVCVVPTHHHYDFADQPPTDDPVSNVVHSHYYAYDDDPVDRRDGRVVVVVSNVVSNVVSNVVVVVVVVVVVVVVVPPPDDDPVVVVVVVVVVVVVCVVVVNDDPPPPPDD

Radius of gyration: 28.29 Å; Cα contacts (8 Å, |Δi|>4): 146; 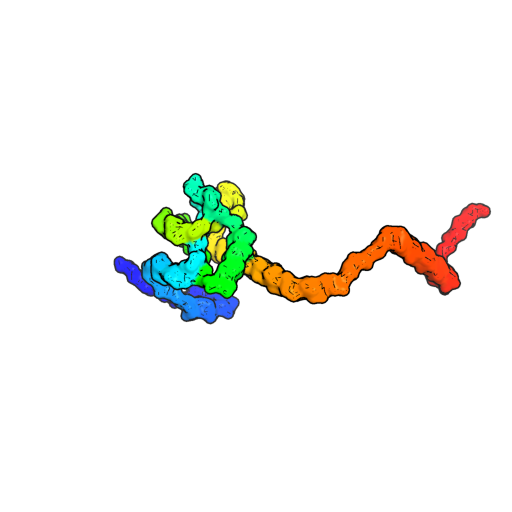chains: 1; bounding box: 66×40×84 Å

Solvent-accessible surface area (backbone atoms only — not comparable to full-atom values): 10613 Å² total; per-residue (Å²): 133,86,74,84,78,68,91,48,72,65,61,50,63,72,38,73,85,44,46,66,61,62,74,67,56,85,84,66,98,43,71,67,72,73,44,67,81,37,84,41,37,32,27,40,45,82,77,60,94,87,45,73,94,38,60,31,45,53,61,64,42,16,47,51,46,52,63,47,51,76,82,41,42,64,40,78,45,79,39,49,74,90,73,42,52,51,71,75,59,45,72,70,27,73,32,37,35,34,69,93,56,51,88,94,63,42,77,62,56,56,68,59,51,51,51,55,46,55,49,34,36,49,50,40,45,50,54,58,57,40,54,69,50,44,71,65,50,65,74,62,70,86,77,70,76,51,73,66,55,49,50,52,50,51,57,52,51,51,54,51,37,38,75,72,60,71,50,72,82,79,76,80,78,80,130

pLDDT: mean 86.94, std 15.22, range [35.12, 98.69]

Secondary structure (DSSP, 8-state):
-----PPPHHHHHHTTT-HHHHHTPPP-SSHHHHSTT-SEEEEE-S--TT-GGGEE-HHHHHHHHHHHHTTS-EEEEPPBTTTBS-HHHHHT-SEEE----BTTB----HHHHHHHHHHHHHHHHHHHHHHHHHHHHTTS---PPPHHHHHHHHHHHHHHHHHTT-S--------

Sequence (175 aa):
MHQNKTVDEQAIALAAGADDVVKNAVIVPTFDQAVADCEFVIGTSARLRHLQSTLLEPRACAEKAVAFAKQHKVAIVFGRERIGLTNEELLKCRYHLTIPANPDYSSLNLAMAVQLICYELRMAWLEENKKDVDLSLSSIENTYPTAQELEYFFAHTERLYQQLGFIQIKVLCKN